Protein AF-A0A8T2KPG2-F1 (afdb_monomer)

Secondary structure (DSSP, 8-state):
------PPEEEEEEEEE--TTHHHHHHHHHHHHEEEEE-S-TTT-SEEEEEEESS-HHHHHHHS--GGG--EEEEEEEE-SSSS----------BTTEEEEEEEEETTTEE--SHHHHHHHHHHHHHHHHTTPEEPPPPTHHHHHHHHHHHHHHHHHHHHHHHHHHHHHHHHHHT--

Radius of gyration: 24.68 Å; Cα contacts (8 Å, |Δi|>4): 230; chains: 1; bounding box: 48×26×91 Å

Structure (mmCIF, N/CA/C/O backbone):
data_AF-A0A8T2KPG2-F1
#
_entry.id   AF-A0A8T2KPG2-F1
#
loop_
_atom_site.group_PDB
_atom_site.id
_atom_site.type_symbol
_atom_site.label_atom_id
_atom_site.label_alt_id
_atom_site.label_comp_id
_atom_site.label_asym_id
_atom_site.label_entity_id
_atom_site.label_seq_id
_atom_site.pdbx_PDB_ins_code
_atom_site.Cartn_x
_atom_site.Cartn_y
_atom_site.Cartn_z
_atom_site.occupancy
_atom_site.B_iso_or_equiv
_atom_site.auth_seq_id
_atom_site.auth_comp_id
_atom_site.auth_asym_id
_atom_site.auth_atom_id
_atom_site.pdbx_PDB_model_num
ATOM 1 N N . MET A 1 1 ? -31.782 1.572 16.755 1.00 33.78 1 MET A N 1
ATOM 2 C CA . MET A 1 1 ? -30.975 1.051 15.631 1.00 33.78 1 MET A CA 1
ATOM 3 C C . MET A 1 1 ? -29.841 2.032 15.419 1.00 33.78 1 MET A C 1
ATOM 5 O O . MET A 1 1 ? -30.120 3.166 15.059 1.00 33.78 1 MET A O 1
ATOM 9 N N . ALA A 1 2 ? -28.608 1.662 15.764 1.00 38.94 2 ALA A N 1
ATOM 10 C CA . ALA A 1 2 ? -27.462 2.548 15.595 1.00 38.94 2 ALA A CA 1
ATOM 11 C C . ALA A 1 2 ? -27.135 2.647 14.100 1.00 38.94 2 ALA A C 1
ATOM 13 O O . ALA A 1 2 ? -26.837 1.633 13.467 1.00 38.94 2 ALA A O 1
ATOM 14 N N . GLN A 1 3 ? -27.237 3.851 13.534 1.00 41.09 3 GLN A N 1
ATOM 15 C CA . GLN A 1 3 ? -26.624 4.156 12.249 1.00 41.09 3 GLN A CA 1
ATOM 16 C C . GLN A 1 3 ? -25.123 3.906 12.420 1.00 41.09 3 GLN A C 1
ATOM 18 O O . GLN A 1 3 ? -24.476 4.551 13.239 1.00 41.09 3 GLN A O 1
ATOM 23 N N . ARG A 1 4 ? -24.581 2.913 11.707 1.00 45.31 4 ARG A N 1
ATOM 24 C CA . ARG A 1 4 ? -23.136 2.817 11.504 1.00 45.31 4 ARG A CA 1
ATOM 25 C C . ARG A 1 4 ? -22.757 4.057 10.708 1.00 45.31 4 ARG A C 1
ATOM 27 O O . ARG A 1 4 ? -23.010 4.099 9.506 1.00 45.31 4 ARG A O 1
ATOM 34 N N . GLU A 1 5 ? -22.225 5.073 11.376 1.00 49.09 5 GLU A N 1
ATOM 35 C CA . GLU A 1 5 ? -21.435 6.074 10.674 1.00 49.09 5 GLU A CA 1
ATOM 36 C C . GLU A 1 5 ? -20.329 5.305 9.951 1.00 49.09 5 GLU A C 1
ATOM 38 O O . GLU A 1 5 ? -19.556 4.578 10.576 1.00 49.09 5 GLU A O 1
ATOM 43 N N . LEU A 1 6 ? -20.337 5.357 8.620 1.00 56.28 6 LEU A N 1
ATOM 44 C CA . LEU A 1 6 ? -19.275 4.798 7.794 1.00 56.28 6 LEU A CA 1
ATOM 45 C C . LEU A 1 6 ? -18.059 5.708 7.976 1.00 56.28 6 LEU A C 1
ATOM 47 O O . LEU A 1 6 ? -17.814 6.594 7.164 1.00 56.28 6 LEU A O 1
ATOM 51 N N . SER A 1 7 ? -17.356 5.554 9.097 1.00 68.81 7 SER A N 1
ATOM 52 C CA . SER A 1 7 ? -16.090 6.237 9.320 1.00 68.81 7 SER A CA 1
ATOM 53 C C . SER A 1 7 ? -15.094 5.753 8.272 1.00 68.81 7 SER A C 1
ATOM 55 O O . SER A 1 7 ? -14.940 4.547 8.077 1.00 68.81 7 SER A O 1
ATOM 57 N N . GLU A 1 8 ? -14.434 6.687 7.590 1.00 85.44 8 GLU A N 1
ATOM 58 C CA . GLU A 1 8 ? -13.364 6.357 6.653 1.00 85.44 8 GLU A CA 1
ATOM 59 C C . GLU A 1 8 ? -12.250 5.591 7.372 1.00 85.44 8 GLU A C 1
ATOM 61 O O . GLU A 1 8 ? -11.877 5.938 8.495 1.00 85.44 8 GLU A O 1
ATOM 66 N N . LEU A 1 9 ? -11.730 4.548 6.723 1.00 93.62 9 LEU A N 1
ATOM 67 C CA . LEU A 1 9 ? -10.683 3.708 7.293 1.00 93.62 9 LEU A CA 1
ATOM 68 C C . LEU A 1 9 ? -9.379 4.506 7.387 1.00 93.62 9 LEU A C 1
ATOM 70 O O . LEU A 1 9 ? -8.874 5.019 6.383 1.00 93.62 9 LEU A O 1
ATOM 74 N N . LYS A 1 10 ? -8.828 4.604 8.595 1.00 95.69 10 LYS A N 1
ATOM 75 C CA . LYS A 1 10 ? -7.613 5.363 8.878 1.00 95.69 10 LYS A CA 1
ATOM 76 C C . LYS A 1 10 ? -6.388 4.475 8.762 1.00 95.69 10 LYS A C 1
ATOM 78 O O . LYS A 1 10 ? -6.306 3.437 9.416 1.00 95.69 10 LYS A O 1
ATOM 83 N N . TYR A 1 11 ? -5.396 4.894 7.993 1.00 95.88 11 TYR A N 1
ATOM 84 C CA . TYR A 1 11 ? -4.119 4.197 7.897 1.00 95.88 11 TYR A CA 1
ATOM 85 C C . TYR A 1 11 ? -2.996 5.041 8.489 1.00 95.88 11 TYR A C 1
ATOM 87 O O . TYR A 1 11 ? -3.003 6.259 8.373 1.00 95.88 11 TYR A O 1
ATOM 95 N N . SER A 1 12 ? -2.003 4.389 9.086 1.00 95.50 12 SER A N 1
ATOM 96 C CA . SER A 1 12 ? -0.707 5.009 9.363 1.00 95.50 12 SER A CA 1
ATOM 97 C C . SER A 1 12 ? 0.329 4.418 8.416 1.00 95.50 12 SER A C 1
ATOM 99 O O . SER A 1 12 ? 0.326 3.206 8.183 1.00 95.50 12 SER A O 1
ATOM 101 N N . MET A 1 13 ? 1.179 5.261 7.835 1.00 95.75 13 MET A N 1
ATOM 102 C CA . MET A 1 13 ? 2.175 4.842 6.855 1.00 95.75 13 MET A CA 1
ATOM 103 C C . MET A 1 13 ? 3.566 4.766 7.483 1.00 95.75 13 MET A C 1
ATOM 105 O O . MET A 1 13 ? 3.990 5.671 8.197 1.00 95.75 13 MET A O 1
ATOM 109 N N . MET A 1 14 ? 4.298 3.697 7.176 1.00 94.94 14 MET A N 1
ATOM 110 C CA . MET A 1 14 ? 5.713 3.553 7.520 1.00 94.94 14 MET A CA 1
ATOM 111 C C . MET A 1 14 ? 6.510 3.226 6.260 1.00 94.94 14 MET A C 1
ATOM 113 O O . MET A 1 14 ? 6.041 2.484 5.398 1.00 94.94 14 MET A O 1
ATOM 117 N N . VAL A 1 15 ? 7.716 3.773 6.141 1.00 94.69 15 VAL A N 1
ATOM 118 C CA . VAL A 1 15 ? 8.581 3.575 4.973 1.00 94.69 15 VAL A CA 1
ATOM 119 C C . VAL A 1 15 ? 9.976 3.200 5.452 1.00 94.69 15 VAL A C 1
ATOM 121 O O . VAL A 1 15 ? 10.580 3.928 6.234 1.00 94.69 15 VAL A O 1
ATOM 124 N N . PHE A 1 16 ? 10.481 2.071 4.966 1.00 93.12 16 PHE A N 1
ATOM 125 C CA . PHE A 1 16 ? 11.795 1.532 5.291 1.00 93.12 16 PHE A CA 1
ATOM 126 C C . PHE A 1 16 ? 12.647 1.427 4.025 1.00 93.12 16 PHE A C 1
ATOM 128 O O . PHE A 1 16 ? 12.233 0.817 3.035 1.00 93.12 16 PHE A O 1
ATOM 135 N N . GLY A 1 17 ? 13.862 1.972 4.086 1.00 89.50 17 GLY A N 1
ATOM 136 C CA . GLY A 1 17 ? 14.755 2.079 2.931 1.00 89.50 17 GLY A CA 1
ATOM 137 C C . GLY A 1 17 ? 14.371 3.219 1.987 1.00 89.50 17 GLY A C 1
ATOM 138 O O . GLY A 1 17 ? 13.666 4.146 2.384 1.00 89.50 17 GLY A O 1
ATOM 139 N N . ASP A 1 18 ? 14.848 3.153 0.743 1.00 88.00 18 ASP A N 1
ATOM 140 C CA . ASP A 1 18 ? 14.5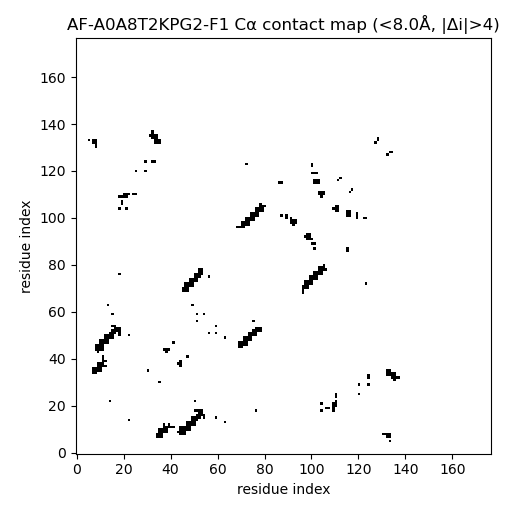72 4.163 -0.285 1.00 88.00 18 ASP A CA 1
ATOM 141 C C . ASP A 1 18 ? 13.649 3.597 -1.379 1.00 88.00 18 ASP A C 1
ATOM 143 O O . ASP A 1 18 ? 14.101 2.872 -2.270 1.00 88.00 18 ASP A O 1
ATOM 147 N N . PRO A 1 19 ? 12.337 3.888 -1.320 1.00 83.81 19 PRO A N 1
ATOM 148 C CA . PRO A 1 19 ? 11.372 3.422 -2.310 1.00 83.81 19 PRO A CA 1
ATOM 149 C C . PRO A 1 19 ? 11.301 4.295 -3.575 1.00 83.81 19 PRO A C 1
ATOM 151 O O . PRO A 1 19 ? 10.426 4.038 -4.405 1.00 83.81 19 PRO A O 1
ATOM 154 N N . LEU A 1 20 ? 12.115 5.353 -3.716 1.00 85.56 20 LEU A N 1
ATOM 155 C CA . LEU A 1 20 ? 12.106 6.262 -4.877 1.00 85.56 20 LEU A CA 1
ATOM 156 C C . LEU A 1 20 ? 10.692 6.780 -5.219 1.00 85.56 20 LEU A C 1
ATOM 158 O O . LEU A 1 20 ? 10.204 6.630 -6.335 1.00 85.56 20 LEU A O 1
ATOM 162 N N . ASN A 1 21 ? 9.986 7.319 -4.215 1.00 87.94 21 ASN A N 1
ATOM 163 C CA . ASN A 1 21 ? 8.589 7.796 -4.291 1.00 87.94 21 ASN A CA 1
ATOM 164 C C . ASN A 1 21 ? 7.530 6.751 -4.704 1.00 87.94 21 ASN A C 1
ATOM 166 O O . ASN A 1 21 ? 6.345 7.072 -4.781 1.00 87.94 21 ASN A O 1
ATOM 170 N N . SER A 1 22 ? 7.899 5.479 -4.876 1.00 88.69 22 SER A N 1
ATOM 171 C CA . SER A 1 22 ? 6.958 4.425 -5.285 1.00 88.69 22 SER A CA 1
ATOM 172 C C . SER A 1 22 ? 5.827 4.206 -4.275 1.00 88.69 22 SER A C 1
ATOM 174 O O . SER A 1 22 ? 4.713 3.859 -4.658 1.00 88.69 22 SER A O 1
ATOM 176 N N . HIS A 1 23 ? 6.096 4.450 -2.989 1.00 92.75 23 HIS A N 1
ATOM 177 C CA . HIS A 1 23 ? 5.095 4.419 -1.920 1.00 92.75 23 HIS A CA 1
ATOM 178 C C . HIS A 1 23 ? 3.995 5.472 -2.125 1.00 92.75 23 HIS A C 1
ATOM 180 O O . HIS A 1 23 ? 2.819 5.147 -1.994 1.00 92.75 23 HIS A O 1
ATOM 186 N N . GLN A 1 24 ? 4.352 6.696 -2.533 1.00 92.94 24 GLN A N 1
ATOM 187 C CA . GLN A 1 24 ? 3.385 7.755 -2.843 1.00 92.94 24 GLN A CA 1
ATOM 188 C C . GLN A 1 24 ? 2.521 7.355 -4.036 1.00 92.94 24 GLN A C 1
ATOM 190 O O . GLN A 1 24 ? 1.302 7.371 -3.936 1.00 92.94 24 GLN A O 1
ATOM 195 N N . THR A 1 25 ? 3.138 6.873 -5.122 1.00 92.44 25 THR A N 1
ATOM 196 C CA . THR A 1 25 ? 2.390 6.419 -6.308 1.00 92.44 25 THR A CA 1
ATOM 197 C C . THR A 1 25 ? 1.427 5.277 -5.977 1.00 92.44 25 THR A C 1
ATOM 199 O O . THR A 1 25 ? 0.290 5.265 -6.448 1.00 92.44 25 THR A O 1
ATOM 202 N N . PHE A 1 26 ? 1.852 4.321 -5.145 1.00 93.06 26 PHE A N 1
ATOM 203 C CA . PHE A 1 26 ? 0.983 3.243 -4.680 1.00 93.06 26 PHE A CA 1
ATOM 204 C C . PHE A 1 26 ? -0.213 3.791 -3.889 1.00 93.06 26 PHE A C 1
ATOM 206 O O . PHE A 1 26 ? -1.351 3.393 -4.144 1.00 93.06 26 PHE A O 1
ATOM 213 N N . MET A 1 27 ? 0.030 4.714 -2.954 1.00 95.00 27 MET A N 1
ATOM 214 C CA . MET A 1 27 ? -1.017 5.311 -2.123 1.00 95.00 27 MET A CA 1
ATOM 215 C C . MET A 1 27 ? -1.971 6.201 -2.927 1.00 95.00 27 MET A C 1
ATOM 217 O O . MET A 1 27 ? -3.177 6.128 -2.704 1.00 95.00 27 MET A O 1
ATOM 221 N N . ASP A 1 28 ? -1.482 6.941 -3.922 1.00 92.94 28 ASP A N 1
ATOM 222 C CA . ASP A 1 28 ? -2.315 7.719 -4.844 1.00 92.94 28 ASP A CA 1
ATOM 223 C C . ASP A 1 28 ? -3.269 6.811 -5.630 1.00 92.94 28 ASP A C 1
ATOM 225 O O . ASP A 1 28 ? -4.465 7.091 -5.753 1.00 92.94 28 ASP A O 1
ATOM 229 N N . GLN A 1 29 ? -2.764 5.685 -6.147 1.00 91.38 29 GLN A N 1
ATOM 230 C CA . GLN A 1 29 ? -3.589 4.708 -6.860 1.00 91.38 29 GLN A CA 1
ATOM 231 C C . GLN A 1 29 ? -4.574 3.990 -5.929 1.00 91.38 29 GLN A C 1
ATOM 233 O O . GLN A 1 29 ? -5.694 3.675 -6.336 1.00 91.38 29 GLN A O 1
ATOM 238 N N . LEU A 1 30 ? -4.186 3.736 -4.678 1.00 92.56 30 LEU A N 1
ATOM 239 C CA . LEU A 1 30 ? -5.070 3.162 -3.669 1.00 92.56 30 LEU A CA 1
ATOM 240 C C . LEU A 1 30 ? -6.184 4.146 -3.280 1.00 92.56 30 LEU A C 1
ATOM 242 O O . LEU A 1 30 ? -7.349 3.755 -3.220 1.00 92.56 30 LEU A O 1
ATOM 246 N N . GLY A 1 31 ? -5.850 5.425 -3.108 1.00 91.44 31 GLY A N 1
ATOM 247 C CA . GLY A 1 31 ? -6.797 6.504 -2.835 1.00 91.44 31 GLY A CA 1
ATOM 248 C C . GLY A 1 31 ? -7.776 6.743 -3.985 1.00 91.44 31 GLY A C 1
ATOM 249 O O . GLY A 1 31 ? -8.911 7.145 -3.757 1.00 91.44 31 GLY A O 1
ATOM 250 N N . GLN A 1 32 ? -7.419 6.431 -5.231 1.00 90.56 32 GLN A N 1
ATOM 251 C CA . GLN A 1 32 ? -8.387 6.434 -6.339 1.00 90.56 32 GLN A CA 1
ATOM 252 C C . GLN A 1 32 ? -9.443 5.322 -6.212 1.00 90.56 32 GLN A C 1
ATOM 254 O O . GLN A 1 32 ? -10.539 5.457 -6.754 1.00 90.56 32 GLN A O 1
ATOM 259 N N . ARG A 1 33 ? -9.132 4.231 -5.499 1.00 89.94 33 ARG A N 1
ATOM 260 C CA . ARG A 1 33 ? -9.996 3.046 -5.363 1.00 89.94 33 ARG A CA 1
ATOM 261 C C . ARG A 1 33 ? -10.803 3.038 -4.070 1.00 89.94 33 ARG A C 1
ATOM 263 O O . ARG A 1 33 ? -11.926 2.547 -4.073 1.00 89.94 33 ARG A O 1
ATOM 270 N N . LEU A 1 34 ? -10.251 3.560 -2.978 1.00 91.69 34 LEU A N 1
ATOM 271 C CA . LEU A 1 34 ? -10.843 3.493 -1.642 1.00 91.69 34 LEU A CA 1
ATOM 272 C C . LEU A 1 34 ? -10.911 4.870 -0.980 1.00 91.69 34 LEU A C 1
ATOM 274 O O . LEU A 1 34 ? -10.048 5.718 -1.198 1.00 91.69 34 LEU A O 1
ATOM 278 N N . SER A 1 35 ? -11.910 5.070 -0.119 1.00 91.88 35 SER A N 1
ATOM 279 C CA . SER A 1 35 ? -11.897 6.169 0.850 1.00 91.88 35 SER A CA 1
ATOM 280 C C . SER A 1 35 ? -11.123 5.734 2.086 1.00 91.88 35 SER A C 1
ATOM 282 O O . SER A 1 35 ? -11.630 4.992 2.930 1.00 91.88 35 SER A O 1
ATOM 284 N N . VAL A 1 36 ? -9.867 6.169 2.139 1.00 93.25 36 VAL A N 1
ATOM 285 C CA . VAL A 1 36 ? -8.938 5.954 3.247 1.00 93.25 36 VAL A CA 1
ATOM 286 C C . VAL A 1 36 ? -8.310 7.287 3.644 1.00 93.25 36 VAL A C 1
ATOM 288 O O . VAL A 1 36 ? -8.109 8.152 2.790 1.00 93.25 36 VAL A O 1
ATOM 291 N N . VAL A 1 37 ? -8.007 7.450 4.929 1.00 94.75 37 VAL A N 1
ATOM 292 C CA . VAL A 1 37 ? -7.459 8.693 5.493 1.00 94.75 37 VAL A CA 1
ATOM 293 C C . VAL A 1 37 ? -6.148 8.405 6.200 1.00 94.75 37 VAL A C 1
ATOM 295 O O . VAL A 1 37 ? -6.053 7.450 6.966 1.00 94.75 37 VAL A O 1
ATOM 298 N N . GLU A 1 38 ? -5.142 9.239 5.969 1.00 95.50 38 GLU A N 1
ATOM 299 C CA . GLU A 1 38 ? -3.886 9.141 6.705 1.00 95.50 38 GLU A CA 1
ATOM 300 C C . GLU A 1 38 ? -4.051 9.642 8.143 1.00 95.50 38 GLU A C 1
ATOM 302 O O . GLU A 1 38 ? -4.596 10.716 8.393 1.00 95.50 38 GLU A O 1
ATOM 307 N N . GLU A 1 39 ? -3.550 8.866 9.096 1.00 95.25 39 GLU A N 1
ATOM 308 C CA . GLU A 1 39 ? -3.497 9.183 10.515 1.00 95.25 39 GLU A CA 1
ATOM 309 C C . GLU A 1 39 ? -2.048 9.050 10.996 1.00 95.25 39 GLU A C 1
ATOM 311 O O . GLU A 1 39 ? -1.428 7.982 10.933 1.00 95.25 39 GLU A O 1
ATOM 316 N N . SER A 1 40 ? -1.502 10.158 11.498 1.00 91.69 40 SER A N 1
ATOM 317 C CA . SER A 1 40 ? -0.111 10.231 11.951 1.00 91.69 40 SER A CA 1
ATOM 318 C C . SER A 1 40 ? 0.123 9.441 13.236 1.00 91.69 40 SER A C 1
ATOM 320 O O . SER A 1 40 ? 1.233 8.976 13.491 1.00 91.69 40 SER A O 1
ATOM 322 N N . SER A 1 41 ? -0.916 9.247 14.053 1.00 92.06 41 SER A N 1
ATOM 323 C CA . SER A 1 41 ? -0.835 8.420 15.248 1.00 92.06 41 SER A CA 1
ATOM 324 C C . SER A 1 41 ? -1.119 6.953 14.931 1.00 92.06 41 SER A C 1
ATOM 326 O O . SER A 1 41 ? -2.266 6.558 14.728 1.00 92.06 41 SER A O 1
ATOM 328 N N . ILE A 1 42 ? -0.091 6.108 15.042 1.00 90.62 42 ILE A N 1
ATOM 329 C CA . ILE A 1 42 ? -0.236 4.644 14.948 1.00 90.62 42 ILE A CA 1
ATOM 330 C C . ILE A 1 42 ? -1.313 4.126 15.909 1.00 90.62 42 ILE A C 1
ATOM 332 O O . ILE A 1 42 ? -2.036 3.196 15.581 1.00 90.62 42 ILE A O 1
ATOM 336 N N . VAL A 1 43 ? -1.488 4.742 17.083 1.00 90.75 43 VAL A N 1
ATOM 337 C CA . VAL A 1 43 ? -2.511 4.344 18.067 1.00 90.75 43 VAL A CA 1
ATOM 338 C C . VAL A 1 43 ? -3.932 4.673 17.593 1.00 90.75 43 VAL A C 1
ATOM 340 O O . VAL A 1 43 ? -4.855 3.923 17.912 1.00 90.75 43 VAL A O 1
ATOM 343 N N . ARG A 1 44 ? -4.126 5.725 16.791 1.00 91.88 44 ARG A N 1
ATOM 344 C CA . ARG A 1 44 ? -5.446 6.154 16.290 1.00 91.88 44 ARG A CA 1
ATOM 345 C C . ARG A 1 44 ? -5.814 5.605 14.911 1.00 91.88 44 ARG A C 1
ATOM 347 O O . ARG A 1 44 ? -6.964 5.767 14.513 1.00 91.88 44 ARG A O 1
ATOM 354 N N . SER A 1 45 ? -4.878 4.985 14.193 1.00 93.19 45 SER A N 1
ATOM 355 C CA . SER A 1 45 ? -5.160 4.351 12.902 1.00 93.19 45 SER A CA 1
ATOM 356 C C . SER A 1 45 ? -5.866 2.999 13.058 1.00 93.19 45 SER A C 1
ATOM 358 O O . SER A 1 45 ? -5.749 2.337 14.088 1.00 93.19 45 SER A O 1
ATOM 360 N N . ASP A 1 46 ? -6.567 2.552 12.025 1.00 93.38 46 ASP A N 1
ATOM 361 C CA . ASP A 1 46 ? -7.193 1.227 11.974 1.00 93.38 46 ASP A CA 1
ATOM 362 C C . ASP A 1 46 ? -6.231 0.167 11.412 1.00 93.38 46 ASP A C 1
ATOM 364 O O . ASP A 1 46 ? -6.305 -1.007 11.769 1.00 93.38 46 ASP A O 1
ATOM 368 N N . VAL A 1 47 ? -5.297 0.587 10.551 1.00 94.06 47 VAL A N 1
ATOM 369 C CA . VAL A 1 47 ? -4.308 -0.270 9.879 1.00 94.06 47 VAL A CA 1
ATOM 370 C C . VAL A 1 47 ? -2.946 0.427 9.796 1.00 94.06 47 VAL A C 1
ATOM 372 O O . VAL A 1 47 ? -2.865 1.659 9.757 1.00 94.06 47 VAL A O 1
ATOM 375 N N . ILE A 1 48 ? -1.867 -0.354 9.750 1.00 95.19 48 ILE A N 1
ATOM 376 C CA . ILE A 1 48 ? -0.527 0.130 9.390 1.00 95.19 48 ILE A CA 1
ATOM 377 C C . ILE A 1 48 ? -0.216 -0.332 7.965 1.00 95.19 48 ILE A C 1
ATOM 379 O O . ILE A 1 48 ? -0.319 -1.522 7.672 1.00 95.19 48 ILE A O 1
ATOM 383 N N . ILE A 1 49 ? 0.184 0.583 7.084 1.00 95.88 49 ILE A N 1
ATOM 384 C CA . ILE A 1 49 ? 0.686 0.264 5.743 1.00 95.88 49 ILE A CA 1
ATOM 385 C C . ILE A 1 49 ? 2.185 0.562 5.724 1.00 95.88 49 ILE A C 1
ATOM 387 O O . ILE A 1 49 ? 2.605 1.715 5.791 1.00 95.88 49 ILE A O 1
ATOM 391 N N . ALA A 1 50 ? 2.998 -0.486 5.661 1.00 94.88 50 ALA A N 1
ATOM 392 C CA . ALA A 1 50 ? 4.449 -0.402 5.691 1.00 94.88 50 ALA A CA 1
ATOM 393 C C . ALA A 1 50 ? 5.046 -0.716 4.315 1.00 94.88 50 ALA A C 1
ATOM 395 O O . ALA A 1 50 ? 4.761 -1.765 3.741 1.00 94.88 50 ALA A O 1
ATOM 396 N N . PHE A 1 51 ? 5.913 0.158 3.811 1.00 94.50 51 PHE A N 1
ATOM 397 C CA . PHE A 1 51 ? 6.669 -0.038 2.575 1.00 94.50 51 PHE A CA 1
ATOM 398 C C . PHE A 1 51 ? 8.115 -0.406 2.893 1.00 94.50 51 PHE A C 1
ATOM 400 O O . PHE A 1 51 ? 8.755 0.269 3.694 1.00 94.50 51 PHE A O 1
ATOM 407 N N . VAL A 1 52 ? 8.644 -1.447 2.254 1.00 91.50 52 VAL A N 1
ATOM 408 C CA . VAL A 1 52 ? 10.028 -1.910 2.452 1.00 91.50 52 VAL A CA 1
ATOM 409 C C . VAL A 1 52 ? 10.735 -1.961 1.110 1.00 91.50 52 VAL A C 1
ATOM 411 O O . VAL A 1 52 ? 10.308 -2.713 0.240 1.00 91.50 52 VAL A O 1
ATOM 414 N N . ALA A 1 53 ? 11.813 -1.195 0.943 1.00 88.75 53 ALA A N 1
ATOM 415 C CA . ALA A 1 53 ? 12.601 -1.147 -0.286 1.00 88.75 53 ALA A CA 1
ATOM 416 C C . ALA A 1 53 ? 14.090 -1.379 0.004 1.00 88.75 53 ALA A C 1
ATOM 418 O O . ALA A 1 53 ? 14.715 -0.622 0.742 1.00 88.75 53 ALA A O 1
ATOM 419 N N . GLY A 1 54 ? 14.670 -2.433 -0.577 1.00 74.69 54 GLY A N 1
ATOM 420 C CA . GLY A 1 54 ? 16.112 -2.720 -0.494 1.00 74.69 54 GLY A CA 1
ATOM 421 C C . GLY A 1 54 ? 16.657 -3.099 0.894 1.00 74.69 54 GLY A C 1
ATOM 422 O O . GLY A 1 54 ? 17.829 -3.452 1.003 1.00 74.69 54 GLY A O 1
ATOM 423 N N . THR A 1 55 ? 15.837 -3.060 1.945 1.00 74.31 55 THR A N 1
ATOM 424 C CA . THR A 1 55 ? 16.200 -3.420 3.323 1.00 74.31 55 THR A CA 1
ATOM 425 C C . THR A 1 55 ? 15.721 -4.828 3.692 1.00 74.31 55 THR A C 1
ATOM 427 O O . THR A 1 55 ? 14.858 -5.410 3.029 1.00 74.31 55 THR A O 1
ATOM 430 N N . ASP A 1 56 ? 16.297 -5.414 4.751 1.00 79.81 56 ASP A N 1
ATOM 431 C CA . ASP A 1 56 ? 15.862 -6.720 5.256 1.00 79.81 56 ASP A CA 1
ATOM 432 C C . ASP A 1 56 ? 14.428 -6.622 5.804 1.00 79.81 56 ASP A C 1
ATOM 434 O O . ASP A 1 56 ? 14.160 -5.934 6.791 1.00 79.81 56 ASP A O 1
ATOM 438 N N . ILE A 1 57 ? 13.509 -7.366 5.181 1.00 82.31 57 ILE A N 1
ATOM 439 C CA . ILE A 1 57 ? 12.100 -7.488 5.582 1.00 82.31 57 ILE A CA 1
ATOM 440 C C . ILE A 1 57 ? 11.967 -7.819 7.075 1.00 82.31 57 ILE A C 1
ATOM 442 O O . ILE A 1 57 ? 11.056 -7.327 7.741 1.00 82.31 57 ILE A O 1
ATOM 446 N N . LYS A 1 58 ? 12.856 -8.658 7.619 1.00 82.69 58 LYS A N 1
ATOM 447 C CA . LYS A 1 58 ? 12.817 -9.055 9.027 1.00 82.69 58 LYS A CA 1
ATOM 448 C C . LYS A 1 58 ? 13.168 -7.893 9.953 1.00 82.69 58 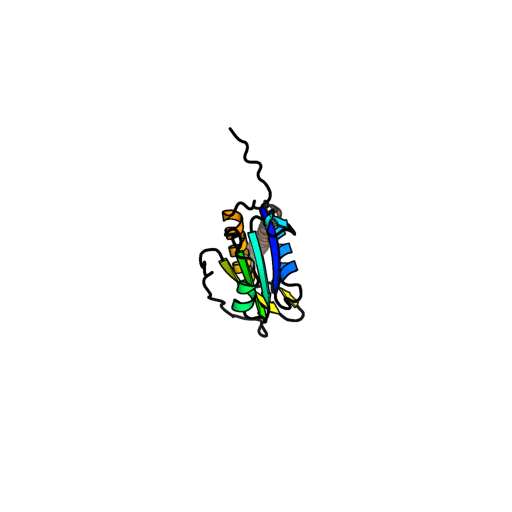LYS A C 1
ATOM 450 O O . LYS A 1 58 ? 12.543 -7.783 11.002 1.00 82.69 58 LYS A O 1
ATOM 455 N N . ALA A 1 59 ? 14.122 -7.046 9.565 1.00 85.62 59 ALA A N 1
ATOM 456 C CA . ALA A 1 59 ? 14.476 -5.851 10.325 1.00 85.62 59 ALA A CA 1
ATOM 457 C C . ALA A 1 59 ? 13.317 -4.843 10.313 1.00 85.62 59 ALA A C 1
ATOM 459 O O . ALA A 1 59 ? 12.875 -4.412 11.372 1.00 85.62 59 ALA A O 1
ATOM 460 N N . ALA 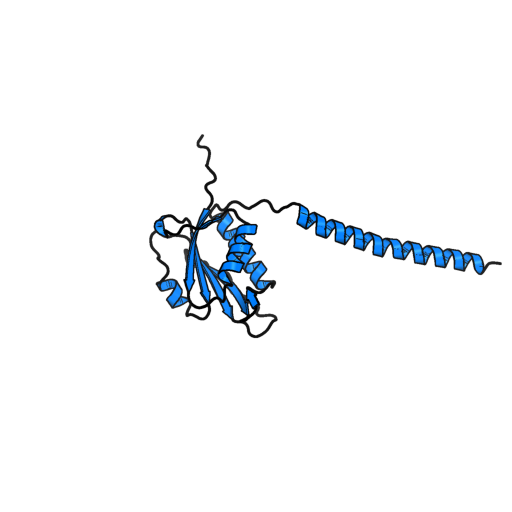A 1 60 ? 12.727 -4.583 9.14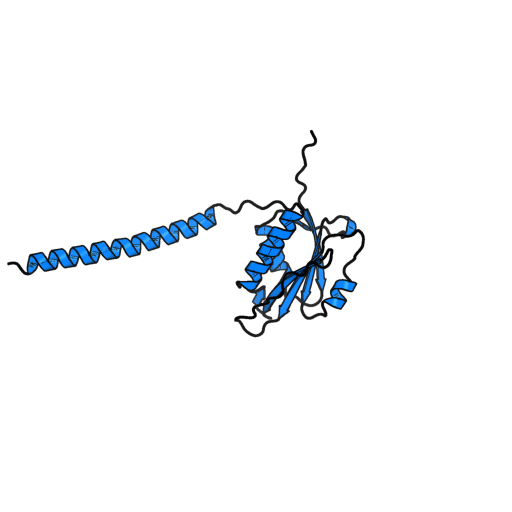1 1.00 87.06 60 ALA A N 1
ATOM 461 C CA . ALA A 1 60 ? 11.561 -3.705 9.030 1.00 87.06 60 ALA A CA 1
ATOM 462 C C . ALA A 1 60 ? 10.380 -4.188 9.896 1.00 87.06 60 ALA A C 1
ATOM 464 O O . ALA A 1 60 ? 9.776 -3.410 10.627 1.00 87.06 60 ALA A O 1
ATOM 465 N N . LEU A 1 61 ? 10.081 -5.492 9.890 1.00 85.44 61 LEU A N 1
ATOM 466 C CA . LEU A 1 61 ? 9.021 -6.072 10.727 1.00 85.44 61 LEU A CA 1
ATOM 467 C C . LEU A 1 61 ? 9.278 -5.964 12.240 1.00 85.44 61 LEU A C 1
ATOM 469 O O . LEU A 1 61 ? 8.321 -6.042 13.008 1.00 85.44 61 LEU A O 1
ATOM 473 N N . GLN A 1 62 ? 10.536 -5.837 12.674 1.00 87.25 62 GLN A N 1
ATOM 474 C CA . GLN A 1 62 ? 10.882 -5.617 14.083 1.00 87.25 62 GLN A CA 1
ATOM 475 C C . GLN A 1 62 ? 10.678 -4.161 14.512 1.00 87.25 62 GLN A C 1
ATOM 477 O O . GLN A 1 62 ? 10.428 -3.913 15.688 1.00 87.25 62 GLN A O 1
ATOM 482 N N . GLU A 1 63 ? 10.771 -3.217 13.575 1.00 88.94 63 GLU A N 1
ATOM 483 C CA . GLU A 1 63 ? 10.559 -1.790 13.835 1.00 88.94 63 GLU A CA 1
ATOM 484 C C . GLU A 1 63 ? 9.078 -1.388 13.797 1.00 88.94 63 GLU A C 1
ATOM 486 O O . GLU A 1 63 ? 8.694 -0.397 14.418 1.00 88.94 63 GLU A O 1
ATOM 491 N N . ILE A 1 64 ? 8.229 -2.148 13.096 1.00 88.88 64 ILE A N 1
ATOM 492 C CA . ILE A 1 64 ? 6.783 -1.898 13.080 1.00 88.88 64 ILE A CA 1
ATOM 493 C C . ILE A 1 64 ? 6.197 -2.212 14.466 1.00 88.88 64 ILE A C 1
ATOM 495 O O . ILE A 1 64 ? 6.323 -3.350 14.935 1.00 88.88 64 ILE A O 1
ATOM 499 N N . PRO A 1 65 ? 5.503 -1.257 15.115 1.00 86.31 65 PRO A N 1
ATOM 500 C CA . PRO A 1 65 ? 4.882 -1.501 16.408 1.00 86.31 65 PRO A CA 1
ATOM 501 C C . PRO A 1 65 ? 3.865 -2.640 16.327 1.00 86.31 65 PRO A C 1
ATOM 503 O O . PRO A 1 65 ? 2.914 -2.586 15.550 1.00 86.31 65 PRO A O 1
ATOM 506 N N . GLN A 1 66 ? 4.043 -3.659 17.168 1.00 74.75 66 GLN A N 1
ATOM 507 C CA . GLN A 1 66 ? 3.096 -4.777 17.296 1.00 74.75 66 GLN A CA 1
ATOM 508 C C . GLN A 1 66 ? 2.069 -4.553 18.417 1.00 74.75 66 GLN A C 1
ATOM 510 O O . GLN A 1 66 ? 1.346 -5.464 18.824 1.00 74.75 66 GLN A O 1
ATOM 515 N N . GLU A 1 67 ? 2.003 -3.329 18.939 1.00 67.75 67 GLU A N 1
ATOM 516 C CA . GLU A 1 67 ? 1.070 -2.960 19.994 1.00 67.75 67 GLU A CA 1
ATOM 517 C C . GLU A 1 67 ? -0.380 -3.023 19.492 1.00 67.75 67 GLU A C 1
ATOM 519 O O . GLU A 1 67 ? -0.722 -2.542 18.412 1.00 67.75 67 GLU A O 1
ATOM 524 N N . GLY A 1 68 ? -1.262 -3.621 20.295 1.00 69.25 68 GLY A N 1
ATOM 525 C CA . GLY A 1 68 ? -2.702 -3.597 20.036 1.00 69.25 68 GLY A CA 1
ATOM 526 C C . GLY A 1 68 ? -3.198 -4.502 18.906 1.00 69.25 68 GLY A C 1
ATOM 527 O O . GLY A 1 68 ? -4.363 -4.384 18.540 1.00 69.25 68 GLY A O 1
ATOM 528 N N . SER A 1 69 ? -2.377 -5.425 18.382 1.00 76.12 69 SER A N 1
ATOM 529 C CA . SER A 1 69 ? -2.811 -6.413 17.373 1.00 76.12 69 SER A CA 1
ATOM 530 C C . SER A 1 69 ? -3.385 -5.798 16.088 1.00 76.12 69 SER A C 1
ATOM 532 O O . SER A 1 69 ? -4.305 -6.350 15.477 1.00 76.12 69 SER A O 1
ATOM 534 N N . LYS A 1 70 ? -2.875 -4.629 15.685 1.00 87.44 70 LYS A N 1
ATOM 535 C CA . LYS A 1 70 ? -3.367 -3.940 14.491 1.00 87.44 70 LYS A CA 1
ATOM 536 C C . LYS A 1 70 ? -2.999 -4.712 13.223 1.00 87.44 70 LYS A C 1
ATOM 538 O O . LYS A 1 70 ? -1.879 -5.217 13.132 1.00 87.44 70 LYS A O 1
ATOM 543 N N . PRO A 1 71 ? -3.898 -4.784 12.228 1.00 92.06 71 PRO A N 1
ATOM 544 C CA . PRO A 1 71 ? -3.552 -5.320 10.922 1.00 92.06 71 PRO A CA 1
ATOM 545 C C . PRO A 1 71 ? -2.395 -4.528 10.303 1.00 92.06 71 PRO A C 1
ATOM 547 O O . PRO A 1 71 ? -2.382 -3.293 10.334 1.00 92.06 71 PRO A O 1
ATOM 550 N N . ILE A 1 72 ? -1.438 -5.245 9.721 1.00 92.69 72 ILE A N 1
ATOM 551 C CA . ILE A 1 72 ? -0.298 -4.664 9.010 1.00 92.69 72 ILE A CA 1
ATOM 552 C C . ILE A 1 72 ? -0.392 -5.086 7.550 1.00 92.69 72 ILE A C 1
ATOM 554 O O . ILE A 1 72 ? -0.411 -6.275 7.245 1.00 92.69 72 ILE A O 1
ATOM 558 N N . VAL A 1 73 ? -0.393 -4.124 6.637 1.00 94.50 73 VAL A N 1
ATOM 559 C CA . VAL A 1 73 ? -0.167 -4.355 5.211 1.00 94.50 73 VAL A CA 1
ATOM 560 C C . VAL A 1 73 ? 1.294 -4.050 4.919 1.00 94.50 73 VAL A C 1
ATOM 562 O O . VAL A 1 73 ? 1.725 -2.911 5.050 1.00 94.50 73 VAL A O 1
ATOM 565 N N . LEU A 1 74 ? 2.061 -5.061 4.524 1.00 93.44 74 LEU A N 1
ATOM 566 C CA . LEU A 1 74 ? 3.463 -4.916 4.155 1.00 93.44 74 LEU A CA 1
ATOM 567 C C . LEU A 1 74 ? 3.607 -4.954 2.632 1.00 93.44 74 LEU A C 1
ATOM 569 O O . LEU A 1 74 ? 3.399 -5.994 2.007 1.00 93.44 74 LEU A O 1
ATOM 573 N N . VAL A 1 75 ? 3.996 -3.830 2.043 1.00 93.25 75 VAL A N 1
ATOM 574 C CA . VAL A 1 75 ? 4.289 -3.692 0.617 1.00 93.25 75 VAL A CA 1
ATOM 575 C C . VAL A 1 75 ? 5.800 -3.778 0.420 1.00 93.25 75 VAL A C 1
ATOM 577 O O . VAL A 1 75 ? 6.544 -2.850 0.735 1.00 93.25 75 VAL A O 1
ATOM 580 N N . VAL A 1 76 ? 6.267 -4.912 -0.094 1.00 90.38 76 VAL A N 1
ATOM 581 C CA . VAL A 1 76 ? 7.687 -5.141 -0.370 1.00 90.38 76 VAL A CA 1
ATOM 582 C C . VAL A 1 76 ? 7.995 -4.673 -1.785 1.00 90.38 76 VAL A C 1
ATOM 584 O O . VAL A 1 76 ? 7.507 -5.243 -2.757 1.00 90.38 76 VAL A O 1
ATOM 587 N N . LEU A 1 77 ? 8.805 -3.630 -1.897 1.00 89.19 77 LEU A N 1
ATOM 588 C CA . LEU A 1 77 ? 9.253 -3.037 -3.146 1.00 89.19 77 LEU A CA 1
ATOM 589 C C . LEU A 1 77 ? 10.584 -3.677 -3.554 1.00 89.19 77 LEU A C 1
ATOM 591 O O . LEU A 1 77 ? 11.632 -3.428 -2.957 1.00 89.19 77 LEU A O 1
ATOM 595 N N . HIS A 1 78 ? 10.540 -4.507 -4.591 1.00 85.56 78 HIS A N 1
ATOM 596 C CA . HIS A 1 78 ? 11.721 -5.113 -5.196 1.00 85.56 78 HIS A CA 1
ATOM 597 C C . HIS A 1 78 ? 12.233 -4.222 -6.320 1.00 85.56 78 HIS A C 1
ATOM 599 O O . HIS A 1 78 ? 11.494 -3.895 -7.253 1.00 85.56 78 HIS A O 1
ATOM 605 N N . HIS A 1 79 ? 13.511 -3.860 -6.241 1.00 78.50 79 HIS A N 1
ATOM 606 C CA . HIS A 1 79 ? 14.192 -3.187 -7.337 1.00 78.50 79 HIS A CA 1
ATOM 607 C C . HIS A 1 79 ? 14.381 -4.187 -8.481 1.00 78.50 79 HIS A C 1
ATOM 609 O O . HIS A 1 79 ? 15.047 -5.209 -8.302 1.00 78.50 79 HIS A O 1
ATOM 615 N N . THR A 1 80 ? 13.812 -3.905 -9.651 1.00 69.12 80 THR A N 1
ATOM 616 C CA . THR A 1 80 ? 14.029 -4.724 -10.849 1.00 69.12 80 THR A CA 1
ATOM 617 C C . THR A 1 80 ? 14.958 -4.008 -11.821 1.00 69.12 80 THR A C 1
ATOM 619 O O . THR A 1 80 ? 14.831 -2.807 -12.026 1.00 69.12 80 THR A O 1
ATOM 622 N N . THR A 1 81 ? 15.898 -4.734 -12.427 1.00 60.16 81 THR A N 1
ATOM 623 C CA . THR A 1 81 ? 16.729 -4.242 -13.544 1.00 60.16 81 THR A CA 1
ATOM 624 C C . THR A 1 81 ? 16.223 -4.726 -14.903 1.00 60.16 81 THR A C 1
ATOM 626 O O . THR A 1 81 ? 16.648 -4.207 -15.929 1.00 60.16 81 THR A O 1
ATOM 629 N N . GLU A 1 82 ? 15.293 -5.686 -14.928 1.00 54.03 82 GLU A N 1
ATOM 630 C CA . GLU A 1 82 ? 14.652 -6.180 -16.147 1.00 54.03 82 GLU A CA 1
ATOM 631 C C . GLU A 1 82 ? 13.154 -5.865 -16.153 1.00 54.03 82 GLU A C 1
ATOM 633 O O . GLU A 1 82 ? 12.464 -5.919 -15.132 1.00 54.03 82 GLU A O 1
ATOM 638 N N . LYS A 1 83 ? 12.649 -5.512 -17.339 1.00 52.78 83 LYS A N 1
ATOM 639 C CA . LYS A 1 83 ? 11.271 -5.056 -17.555 1.00 52.78 83 LYS A CA 1
ATOM 640 C C . LYS A 1 83 ? 10.255 -6.202 -17.617 1.00 52.78 83 LYS A C 1
ATOM 642 O O . LYS A 1 83 ? 9.071 -5.925 -17.780 1.00 52.78 83 LYS A O 1
ATOM 647 N N . ASP A 1 84 ? 10.685 -7.461 -17.502 1.00 44.47 84 ASP A N 1
ATOM 648 C CA . ASP A 1 84 ? 9.814 -8.591 -17.808 1.00 44.47 84 ASP A CA 1
ATOM 649 C C . ASP A 1 84 ? 9.914 -9.766 -16.823 1.00 44.47 84 ASP A C 1
ATOM 651 O O . ASP A 1 84 ? 10.983 -10.263 -16.480 1.00 44.47 84 ASP A O 1
ATOM 655 N N . SER A 1 85 ? 8.739 -10.266 -16.447 1.00 46.78 85 SER A N 1
ATOM 656 C CA . SER A 1 85 ? 8.492 -11.638 -15.987 1.00 46.78 85 SER A CA 1
ATOM 657 C C . SER A 1 85 ? 9.036 -12.139 -14.640 1.00 46.78 85 SER A C 1
ATOM 659 O O . SER A 1 85 ? 9.030 -13.353 -14.416 1.00 46.78 85 SER A O 1
ATOM 661 N N . MET A 1 86 ? 9.376 -11.286 -13.665 1.00 46.66 86 MET A N 1
ATOM 662 C CA . MET A 1 86 ? 9.410 -11.787 -12.282 1.00 46.66 86 MET A CA 1
ATOM 663 C C . MET A 1 86 ? 7.979 -12.081 -11.821 1.00 46.66 86 MET A C 1
ATOM 665 O O . MET A 1 86 ? 7.272 -11.236 -11.268 1.00 46.66 86 MET A O 1
ATOM 669 N N . ASN A 1 87 ? 7.551 -13.321 -12.072 1.00 44.25 87 ASN A N 1
ATOM 670 C CA . ASN A 1 87 ? 6.471 -13.978 -11.359 1.00 44.25 87 ASN A CA 1
ATOM 671 C C . ASN A 1 87 ? 6.863 -13.992 -9.878 1.00 44.25 87 ASN A C 1
ATOM 673 O O . ASN A 1 87 ? 7.427 -14.970 -9.385 1.00 44.25 87 ASN A O 1
ATOM 677 N N . LEU A 1 88 ? 6.579 -12.899 -9.168 1.00 50.38 88 LEU A N 1
ATOM 678 C CA . LEU A 1 88 ? 6.557 -12.847 -7.713 1.00 50.38 88 LEU A CA 1
ATOM 679 C C . LEU A 1 88 ? 5.410 -13.754 -7.258 1.00 50.38 88 LEU A C 1
ATOM 681 O O . LEU A 1 88 ? 4.328 -13.321 -6.887 1.00 50.38 88 LEU A O 1
ATOM 685 N N . ASN A 1 89 ? 5.628 -15.063 -7.360 1.00 42.03 89 ASN A N 1
ATOM 686 C CA . ASN A 1 89 ? 4.686 -16.096 -6.961 1.00 42.03 89 ASN A CA 1
ATOM 687 C C . ASN A 1 89 ? 4.812 -16.351 -5.456 1.00 42.03 89 ASN A C 1
ATOM 689 O O . ASN A 1 89 ? 4.831 -17.489 -4.985 1.00 42.03 89 ASN A O 1
ATOM 693 N N . ARG A 1 90 ? 4.962 -15.278 -4.682 1.00 52.88 90 ARG A N 1
ATOM 694 C CA . ARG A 1 90 ? 4.840 -15.335 -3.237 1.00 52.88 90 ARG A CA 1
ATOM 695 C C . ARG A 1 90 ? 3.365 -15.128 -2.948 1.00 52.88 90 ARG A C 1
ATOM 697 O O . ARG A 1 90 ? 2.821 -14.040 -3.091 1.00 52.88 90 ARG A O 1
ATOM 704 N N . ARG A 1 91 ? 2.698 -16.231 -2.593 1.00 51.25 91 ARG A N 1
ATOM 705 C CA . ARG A 1 91 ? 1.406 -16.186 -1.898 1.00 51.25 91 ARG A CA 1
ATOM 706 C C . ARG A 1 91 ? 1.495 -15.093 -0.842 1.00 51.25 91 ARG A C 1
ATOM 708 O O . ARG A 1 91 ? 2.444 -15.116 -0.062 1.00 51.25 91 ARG A O 1
ATOM 715 N N . SER A 1 92 ? 0.518 -14.195 -0.805 1.00 53.41 92 SER A N 1
ATOM 716 C CA . SER A 1 92 ? 0.349 -13.282 0.316 1.00 53.41 92 SER A CA 1
ATOM 717 C C . SER A 1 92 ? 0.334 -14.113 1.598 1.00 53.41 92 SER A C 1
ATOM 719 O O . SER A 1 92 ? -0.563 -14.924 1.841 1.00 53.41 92 SER A O 1
ATOM 721 N N . VAL A 1 93 ? 1.416 -14.020 2.368 1.00 50.09 93 VAL A N 1
ATOM 722 C CA . VAL A 1 93 ? 1.570 -14.820 3.578 1.00 50.09 93 VAL A CA 1
ATOM 723 C C . VAL A 1 93 ? 0.876 -14.054 4.685 1.00 50.09 93 VAL A C 1
ATOM 725 O O . VAL A 1 93 ? 1.401 -13.049 5.146 1.00 50.09 93 VAL A O 1
ATOM 728 N N . ASN A 1 94 ? -0.286 -14.538 5.121 1.00 55.25 94 ASN A N 1
ATOM 729 C CA . ASN A 1 94 ? -0.921 -14.045 6.335 1.00 55.25 94 ASN A CA 1
ATOM 730 C C . ASN A 1 94 ? -0.239 -14.694 7.552 1.00 55.25 94 ASN A C 1
ATOM 732 O O . ASN A 1 94 ? -0.590 -15.805 7.955 1.00 55.25 94 ASN A O 1
ATOM 736 N N . ARG A 1 95 ? 0.785 -14.041 8.113 1.00 57.16 95 ARG A N 1
ATOM 737 C CA . ARG A 1 95 ? 1.361 -14.436 9.410 1.00 57.16 95 ARG A CA 1
ATOM 738 C C . ARG A 1 95 ? 0.623 -13.684 10.502 1.00 57.16 95 ARG A C 1
ATOM 740 O O . ARG A 1 95 ? 1.031 -12.589 10.859 1.00 57.16 95 ARG A O 1
ATOM 747 N N . GLN A 1 96 ? -0.469 -14.296 10.957 1.00 59.84 96 GLN A N 1
ATOM 748 C CA . GLN A 1 96 ? -1.395 -13.938 12.045 1.00 59.84 96 GLN A CA 1
ATOM 749 C C . GLN A 1 96 ? -1.977 -12.507 12.061 1.00 59.84 96 GLN A C 1
ATOM 751 O O . GLN A 1 96 ? -3.127 -12.377 12.464 1.00 59.84 96 GLN A O 1
ATOM 756 N N . GLN A 1 97 ? -1.279 -11.469 11.590 1.00 76.81 97 GLN A N 1
ATOM 757 C CA . GLN A 1 97 ? -1.734 -10.072 11.484 1.00 76.81 97 GLN A CA 1
ATOM 758 C C . GLN A 1 97 ? -1.068 -9.287 10.331 1.00 76.81 97 GLN A C 1
ATOM 760 O O . GLN A 1 97 ? -1.448 -8.146 10.077 1.00 76.81 97 GLN A O 1
ATOM 765 N N . VAL A 1 98 ? -0.092 -9.874 9.622 1.00 87.12 98 VAL A N 1
ATOM 766 C CA . VAL A 1 98 ? 0.634 -9.208 8.526 1.00 87.12 98 VAL A CA 1
ATOM 767 C C . VAL A 1 98 ? 0.175 -9.743 7.172 1.00 87.12 98 VAL A C 1
ATOM 769 O O . VAL A 1 98 ? 0.356 -10.925 6.880 1.00 87.12 98 VAL A O 1
ATOM 772 N N . PHE A 1 99 ? -0.373 -8.869 6.333 1.00 90.56 99 PHE A N 1
ATOM 773 C CA . PHE A 1 99 ? -0.712 -9.107 4.936 1.00 90.56 99 PHE A CA 1
ATOM 774 C C . PHE A 1 99 ? 0.404 -8.580 4.028 1.00 90.56 99 PHE A C 1
ATOM 776 O O . PHE A 1 99 ? 0.599 -7.374 3.915 1.00 90.56 99 PHE A O 1
ATOM 783 N N . ILE A 1 100 ? 1.146 -9.482 3.384 1.00 90.06 100 ILE A N 1
ATOM 784 C CA . ILE A 1 100 ? 2.314 -9.124 2.567 1.00 90.06 100 ILE A CA 1
ATOM 785 C C . ILE A 1 100 ? 1.959 -9.155 1.078 1.00 90.06 100 ILE A C 1
ATOM 787 O O . ILE A 1 100 ? 1.384 -10.138 0.603 1.00 90.06 100 ILE A O 1
ATOM 791 N N . VAL A 1 101 ? 2.355 -8.118 0.342 1.00 88.81 101 VAL A N 1
ATOM 792 C CA . VAL A 1 101 ? 2.344 -8.082 -1.126 1.00 88.81 101 VAL A CA 1
ATOM 793 C C . VAL A 1 101 ? 3.707 -7.659 -1.656 1.00 88.81 101 VAL A C 1
ATOM 795 O O . VAL A 1 101 ? 4.375 -6.811 -1.070 1.00 88.81 101 VAL A O 1
ATOM 798 N N . ASP A 1 102 ? 4.111 -8.236 -2.783 1.00 88.44 102 ASP A N 1
ATOM 799 C CA . ASP A 1 102 ? 5.330 -7.847 -3.482 1.00 88.44 102 ASP A CA 1
ATOM 800 C C . ASP A 1 102 ? 4.986 -6.922 -4.662 1.00 88.44 102 ASP A C 1
ATOM 802 O O . ASP A 1 102 ? 4.043 -7.172 -5.414 1.00 88.44 102 ASP A O 1
ATOM 806 N N . CYS A 1 103 ? 5.758 -5.854 -4.822 1.00 87.12 103 CYS A N 1
ATOM 807 C CA . CYS A 1 103 ? 5.659 -4.866 -5.890 1.00 87.12 103 CYS A CA 1
ATOM 808 C C . CYS A 1 103 ? 7.036 -4.649 -6.524 1.00 87.12 103 CYS A C 1
ATOM 810 O O . CYS A 1 103 ? 8.067 -4.827 -5.881 1.00 87.12 103 CYS A O 1
ATOM 812 N N . LEU A 1 104 ? 7.050 -4.250 -7.790 1.00 85.00 104 LEU A N 1
ATOM 813 C CA . LEU A 1 104 ? 8.254 -3.951 -8.559 1.00 85.00 104 LEU A CA 1
ATOM 814 C C . LEU A 1 104 ? 8.392 -2.440 -8.759 1.00 85.00 104 LEU A C 1
ATOM 816 O O . LEU A 1 104 ? 7.417 -1.767 -9.106 1.00 85.00 104 LEU A O 1
ATOM 820 N N . PHE A 1 105 ? 9.606 -1.918 -8.610 1.00 80.38 105 PHE A N 1
ATOM 821 C CA . PHE A 1 105 ? 9.946 -0.545 -8.986 1.00 80.38 105 PHE A CA 1
ATOM 822 C C . PHE A 1 105 ? 11.279 -0.506 -9.741 1.00 80.38 105 PHE A C 1
ATOM 824 O O . PHE A 1 105 ? 12.099 -1.420 -9.615 1.00 80.38 105 PHE A O 1
ATOM 831 N N . TYR A 1 106 ? 11.474 0.529 -10.557 1.00 74.69 106 TYR A N 1
ATOM 832 C CA . TYR A 1 106 ? 12.668 0.712 -11.386 1.00 74.69 106 TYR A CA 1
ATOM 833 C C . TYR A 1 106 ? 13.288 2.080 -11.104 1.00 74.69 106 TYR A C 1
ATOM 835 O O . TYR A 1 106 ? 12.571 3.075 -11.155 1.00 74.69 106 TYR A O 1
ATOM 843 N N . GLY A 1 107 ? 14.597 2.115 -10.826 1.00 65.56 107 GLY A N 1
ATOM 844 C CA . GLY A 1 107 ? 15.364 3.273 -10.342 1.00 65.56 107 GLY A CA 1
ATOM 845 C C . GLY A 1 107 ? 14.793 4.663 -10.661 1.00 65.56 107 GLY A C 1
ATOM 846 O O . GLY A 1 107 ? 14.284 5.348 -9.783 1.00 65.56 107 GLY A O 1
ATOM 847 N N . ASP A 1 108 ? 14.859 5.088 -11.919 1.00 63.06 108 ASP A N 1
ATOM 848 C CA . ASP A 1 108 ? 14.464 6.434 -12.363 1.00 63.06 108 ASP A CA 1
ATOM 849 C C . ASP A 1 108 ? 12.970 6.586 -12.710 1.00 63.06 108 ASP A C 1
ATOM 851 O O . ASP A 1 108 ? 12.474 7.706 -12.826 1.00 63.06 108 ASP A O 1
ATOM 855 N N . GLN A 1 109 ? 12.242 5.477 -12.868 1.00 64.06 109 GLN A N 1
ATOM 856 C CA . GLN A 1 109 ? 10.830 5.458 -13.277 1.00 64.06 109 GLN A CA 1
ATOM 857 C C . GLN A 1 109 ? 9.862 5.253 -12.103 1.00 64.06 109 GLN A C 1
ATOM 859 O O . GLN A 1 109 ? 8.663 5.484 -12.259 1.00 64.06 109 GLN A O 1
ATOM 864 N N . GLY A 1 110 ? 10.356 4.835 -10.935 1.00 70.44 110 GLY A N 1
ATOM 865 C CA . GLY A 1 110 ? 9.543 4.593 -9.746 1.00 70.44 110 GLY A CA 1
ATOM 866 C C . GLY A 1 110 ? 8.621 3.376 -9.893 1.00 70.44 110 GLY A C 1
ATOM 867 O O . GLY A 1 110 ? 9.018 2.327 -10.413 1.00 70.44 110 GLY A O 1
ATOM 868 N N . PHE A 1 111 ? 7.388 3.495 -9.392 1.00 74.88 111 PHE A N 1
ATOM 869 C CA . PHE A 1 111 ? 6.408 2.407 -9.355 1.00 74.88 111 PHE A CA 1
ATOM 870 C C . PHE A 1 111 ? 5.970 1.986 -10.766 1.00 74.88 111 PHE A C 1
ATOM 872 O O . PHE A 1 111 ? 5.389 2.768 -11.520 1.00 74.88 111 PHE A O 1
ATOM 879 N N . LEU A 1 112 ? 6.216 0.725 -11.128 1.00 71.81 112 LEU A N 1
ATOM 880 C CA . LEU A 1 112 ? 5.953 0.242 -12.483 1.00 71.81 112 LEU A CA 1
ATOM 881 C C . LEU A 1 112 ? 4.459 -0.004 -12.737 1.00 71.81 112 LEU A C 1
ATOM 883 O O . LEU A 1 112 ? 3.767 -0.627 -11.932 1.00 71.81 112 LEU A O 1
ATOM 887 N N . THR A 1 113 ? 3.974 0.396 -13.915 1.00 77.06 113 THR A N 1
ATOM 888 C CA . THR A 1 113 ? 2.672 -0.062 -14.426 1.00 77.06 113 THR A CA 1
ATOM 889 C C . THR A 1 113 ? 2.855 -1.456 -15.024 1.00 77.06 113 THR A C 1
ATOM 891 O O . THR A 1 113 ? 3.303 -1.600 -16.162 1.00 77.06 113 THR A O 1
ATOM 894 N N . CYS A 1 114 ? 2.582 -2.499 -14.238 1.00 77.56 114 CYS A N 1
ATOM 895 C CA . CYS A 1 114 ? 2.722 -3.890 -14.663 1.00 77.56 114 CYS A CA 1
ATOM 896 C C . CYS A 1 114 ? 1.682 -4.798 -13.997 1.00 77.56 114 CYS A C 1
ATOM 898 O O . CYS A 1 114 ? 1.150 -4.493 -12.929 1.00 77.56 114 CYS A O 1
ATOM 900 N N . GLN A 1 115 ? 1.448 -5.972 -14.594 1.00 78.88 115 GLN A N 1
ATOM 901 C CA . GLN A 1 115 ? 0.439 -6.917 -14.110 1.00 78.88 115 GLN A CA 1
ATOM 902 C C . GLN A 1 115 ? 0.680 -7.354 -12.652 1.00 78.88 115 GLN A C 1
ATOM 904 O O . GLN A 1 115 ? -0.277 -7.596 -11.916 1.00 78.88 115 GLN A O 1
ATOM 909 N N . SER A 1 116 ? 1.941 -7.477 -12.227 1.00 81.19 116 SER A N 1
ATOM 910 C CA . SER A 1 116 ? 2.286 -7.844 -10.848 1.00 81.19 116 SER A CA 1
ATOM 911 C C . SER A 1 116 ? 1.854 -6.761 -9.858 1.00 81.19 116 SER A C 1
ATOM 913 O O . SER A 1 116 ? 1.182 -7.069 -8.874 1.00 81.19 116 SER A O 1
ATOM 915 N N . ASN A 1 117 ? 2.142 -5.496 -10.163 1.00 87.94 117 ASN A N 1
ATOM 916 C CA . ASN A 1 117 ? 1.750 -4.360 -9.332 1.00 87.94 117 ASN A CA 1
ATOM 917 C C . ASN A 1 117 ? 0.229 -4.158 -9.323 1.00 87.94 117 ASN A C 1
ATOM 919 O O . ASN A 1 117 ? -0.346 -3.921 -8.263 1.00 87.94 117 ASN A O 1
ATOM 923 N N . ASP A 1 118 ? -0.449 -4.363 -10.456 1.00 86.75 118 ASP A N 1
ATOM 924 C CA . ASP A 1 118 ? -1.915 -4.323 -10.523 1.00 86.75 118 ASP A CA 1
ATOM 925 C C . ASP A 1 118 ? -2.561 -5.388 -9.628 1.00 86.75 118 ASP A C 1
ATOM 927 O O . ASP A 1 118 ? -3.543 -5.117 -8.925 1.00 86.75 118 ASP A O 1
ATOM 931 N N . LYS A 1 119 ? -2.003 -6.608 -9.630 1.00 86.44 119 LYS A N 1
ATOM 932 C CA . LYS A 1 119 ? -2.440 -7.704 -8.754 1.00 86.44 119 LYS A CA 1
ATOM 933 C C . LYS A 1 119 ? -2.198 -7.363 -7.286 1.00 86.44 119 LYS A C 1
ATOM 935 O O . LYS A 1 119 ? -3.108 -7.566 -6.484 1.00 86.44 119 LYS A O 1
ATOM 940 N N . ALA A 1 120 ? -1.026 -6.830 -6.942 1.00 89.06 120 ALA A N 1
ATOM 941 C CA . ALA A 1 120 ? -0.698 -6.416 -5.580 1.00 89.06 120 ALA A CA 1
ATOM 942 C C . ALA A 1 120 ? -1.649 -5.318 -5.082 1.00 89.06 120 ALA A C 1
ATOM 944 O O . ALA A 1 120 ? -2.265 -5.464 -4.027 1.00 89.06 120 ALA A O 1
ATOM 945 N N . LEU A 1 121 ? -1.864 -4.275 -5.886 1.00 91.06 121 LEU A N 1
ATOM 946 C CA . LEU A 1 121 ? -2.773 -3.185 -5.554 1.00 91.06 121 LEU A CA 1
ATOM 947 C C . LEU A 1 121 ? -4.220 -3.676 -5.408 1.00 91.06 121 LEU A C 1
ATOM 949 O O . LEU A 1 121 ? -4.915 -3.283 -4.473 1.00 91.06 121 LEU A O 1
ATOM 953 N N . LYS A 1 122 ? -4.685 -4.578 -6.286 1.00 90.25 122 LYS A N 1
ATOM 954 C CA . LYS A 1 122 ? -6.008 -5.215 -6.155 1.00 90.25 122 LYS A CA 1
ATOM 955 C C . LYS A 1 122 ? -6.115 -6.042 -4.872 1.00 90.25 122 LYS A C 1
ATOM 957 O O . LYS A 1 122 ? -7.14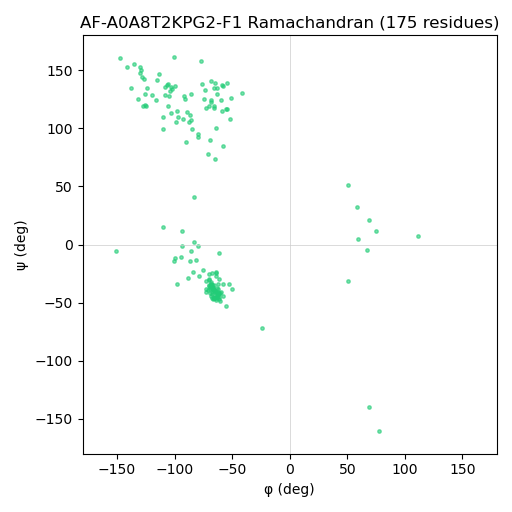4 -5.991 -4.205 1.00 90.25 122 LYS A O 1
ATOM 962 N N . ALA A 1 123 ? -5.072 -6.788 -4.520 1.00 90.56 123 ALA A N 1
ATOM 963 C CA . ALA A 1 123 ? -5.052 -7.605 -3.314 1.00 90.56 123 ALA A CA 1
ATOM 964 C C . ALA A 1 123 ? -5.118 -6.738 -2.044 1.00 90.56 123 ALA A C 1
ATOM 966 O O . ALA A 1 123 ? -5.922 -7.030 -1.162 1.00 90.56 123 ALA A O 1
ATOM 967 N N . VAL A 1 124 ? -4.357 -5.637 -1.990 1.00 93.31 124 VAL A N 1
ATOM 968 C CA . VAL A 1 124 ? -4.443 -4.650 -0.898 1.00 93.31 124 VAL A CA 1
ATOM 969 C C . VAL A 1 124 ? -5.818 -3.989 -0.858 1.00 93.31 124 VAL A C 1
ATOM 971 O O . VAL A 1 124 ? -6.398 -3.884 0.216 1.00 93.31 124 VAL A O 1
ATOM 974 N N . THR A 1 125 ? -6.382 -3.623 -2.015 1.00 93.19 125 THR A N 1
ATOM 975 C CA . THR A 1 125 ? -7.732 -3.036 -2.096 1.00 93.19 125 THR A CA 1
ATOM 976 C C . THR A 1 125 ? -8.761 -3.954 -1.428 1.00 93.19 125 THR A C 1
ATOM 978 O O . THR A 1 125 ? -9.463 -3.538 -0.511 1.00 93.19 125 THR A O 1
ATOM 981 N N . LEU A 1 126 ? -8.803 -5.230 -1.828 1.00 91.81 126 LEU A N 1
ATOM 982 C CA . LEU A 1 126 ? -9.727 -6.218 -1.263 1.00 91.81 126 LEU A CA 1
ATOM 983 C C . LEU A 1 126 ? -9.489 -6.453 0.232 1.00 91.81 126 LEU A C 1
ATOM 985 O O . LEU A 1 126 ? -10.443 -6.620 0.990 1.00 91.81 126 LEU A O 1
ATOM 989 N N . HIS A 1 127 ? -8.225 -6.462 0.659 1.00 92.69 127 HIS A N 1
ATOM 990 C CA . HIS A 1 127 ? -7.879 -6.633 2.064 1.00 92.69 127 HIS A CA 1
ATOM 991 C C . HIS A 1 127 ? -8.380 -5.463 2.920 1.00 92.69 127 HIS A C 1
ATOM 993 O O . HIS A 1 127 ? -9.012 -5.692 3.946 1.00 92.69 127 HIS A O 1
ATOM 999 N N . LEU A 1 128 ? -8.177 -4.219 2.480 1.00 93.19 128 LEU A N 1
ATOM 1000 C CA . LEU A 1 128 ? -8.644 -3.034 3.203 1.00 93.19 128 LEU A CA 1
ATOM 1001 C C . LEU A 1 128 ? -10.173 -2.919 3.215 1.00 93.19 128 LEU A C 1
ATOM 1003 O O . LEU A 1 128 ? -10.739 -2.529 4.233 1.00 93.19 128 LEU A O 1
ATOM 1007 N N . VAL A 1 129 ? -10.859 -3.321 2.140 1.00 92.12 129 VAL A N 1
ATOM 1008 C CA . VAL A 1 129 ? -12.333 -3.420 2.130 1.00 92.12 129 VAL A CA 1
ATOM 1009 C C . VAL A 1 129 ? -12.817 -4.419 3.179 1.00 92.12 129 VAL A C 1
ATOM 1011 O O . VAL A 1 129 ? -13.756 -4.131 3.918 1.00 92.12 129 VAL A O 1
ATOM 1014 N N . ALA A 1 130 ? -12.144 -5.566 3.315 1.00 91.00 130 ALA A N 1
ATOM 1015 C CA . ALA A 1 130 ? -12.464 -6.539 4.360 1.00 91.00 130 ALA A CA 1
ATOM 1016 C C . ALA A 1 130 ? -12.232 -5.994 5.785 1.00 91.00 130 ALA A C 1
ATOM 1018 O O . ALA A 1 130 ? -12.877 -6.463 6.721 1.00 91.00 130 ALA A O 1
ATOM 1019 N N . LEU A 1 131 ? -11.357 -4.994 5.945 1.00 90.94 131 LEU A N 1
ATOM 1020 C CA . LEU A 1 131 ? -11.137 -4.268 7.201 1.00 90.94 131 LEU A CA 1
ATOM 1021 C C . LEU A 1 131 ? -12.116 -3.099 7.420 1.00 90.94 131 LEU A C 1
ATOM 1023 O O .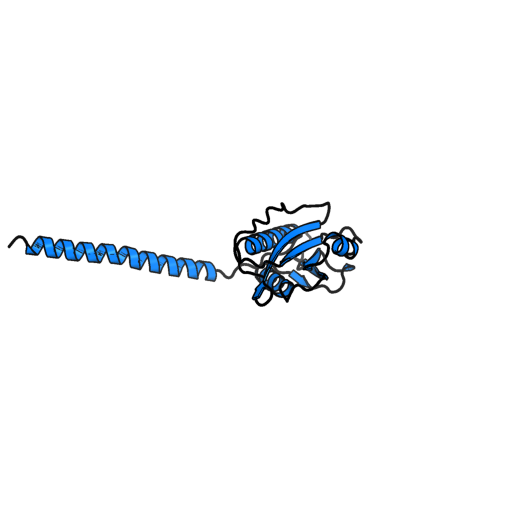 LEU A 1 131 ? -12.113 -2.509 8.496 1.00 90.94 131 LEU A O 1
ATOM 1027 N N . GLY A 1 132 ? -12.974 -2.782 6.444 1.00 90.81 132 GLY A N 1
ATOM 1028 C CA . GLY A 1 132 ? -13.998 -1.739 6.554 1.00 90.81 132 GLY A CA 1
ATOM 1029 C C . GLY A 1 132 ? -13.769 -0.500 5.687 1.00 90.81 132 GLY A C 1
ATOM 1030 O O . GLY A 1 132 ? -14.534 0.454 5.808 1.00 90.81 132 GLY A O 1
ATOM 1031 N N . ALA A 1 133 ? -12.767 -0.491 4.801 1.00 90.75 133 ALA A N 1
ATOM 1032 C CA . ALA A 1 133 ? -12.611 0.595 3.835 1.00 90.75 133 ALA A CA 1
ATOM 1033 C C . ALA A 1 133 ? -13.789 0.624 2.851 1.00 90.75 133 ALA A C 1
ATOM 1035 O O . ALA A 1 133 ? -14.232 -0.411 2.349 1.00 90.75 133 ALA A O 1
ATOM 1036 N N . SER A 1 134 ? -14.271 1.826 2.536 1.00 89.88 134 SER A N 1
ATOM 1037 C CA . SER A 1 134 ? -15.314 2.011 1.530 1.00 89.88 134 SER A CA 1
ATOM 1038 C C . SER A 1 134 ? -14.684 2.100 0.146 1.00 89.88 134 SER A C 1
ATOM 1040 O O . SER A 1 134 ? -13.786 2.915 -0.073 1.00 89.88 134 SER A O 1
ATOM 1042 N N . GLU A 1 135 ? -15.184 1.320 -0.812 1.00 87.50 135 GLU A N 1
ATOM 1043 C CA . GLU A 1 135 ? -14.823 1.518 -2.215 1.00 87.50 135 GLU A CA 1
ATOM 1044 C C . GLU A 1 135 ? -15.313 2.891 -2.680 1.00 87.50 135 GLU A C 1
ATOM 1046 O O . GLU A 1 135 ? -16.450 3.291 -2.408 1.00 87.50 135 GLU A O 1
ATOM 1051 N N . ARG A 1 136 ? -14.456 3.628 -3.389 1.00 81.25 136 ARG A N 1
ATOM 1052 C CA . ARG A 1 136 ? -14.908 4.769 -4.179 1.00 81.25 136 ARG A CA 1
ATOM 1053 C C . ARG A 1 136 ? -15.590 4.193 -5.406 1.00 81.25 136 ARG A C 1
ATOM 1055 O O . ARG A 1 136 ? -15.007 3.385 -6.126 1.00 81.25 136 ARG A O 1
ATOM 1062 N N . SER A 1 137 ? -16.835 4.594 -5.650 1.00 60.09 137 SER A N 1
ATOM 1063 C CA . SER A 1 137 ? -17.483 4.278 -6.919 1.00 60.09 137 SER A CA 1
ATOM 1064 C C . SER A 1 137 ? -16.580 4.786 -8.040 1.00 60.09 137 SER A C 1
ATOM 1066 O O . SER A 1 137 ? -16.349 5.995 -8.125 1.00 60.09 137 SER A O 1
ATOM 1068 N N . MET A 1 138 ? -16.057 3.886 -8.876 1.00 46.66 138 MET A N 1
ATOM 1069 C CA . MET A 1 138 ? -15.337 4.316 -10.070 1.00 46.66 138 MET A CA 1
A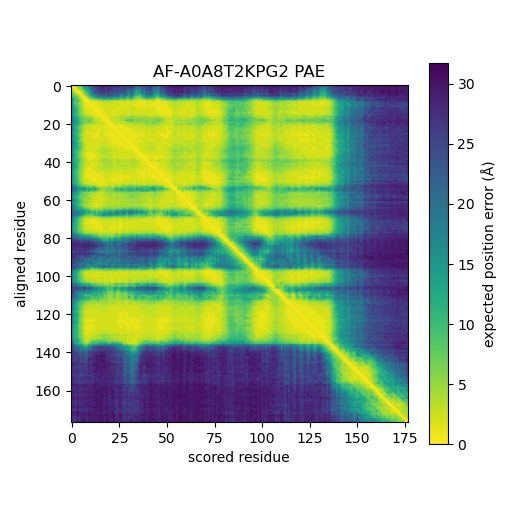TOM 1070 C C . MET A 1 138 ? -16.246 5.253 -10.879 1.00 46.66 138 MET A C 1
ATOM 1072 O O . MET A 1 138 ? -17.443 4.963 -11.024 1.00 46.66 138 MET A O 1
ATOM 1076 N N . PRO A 1 139 ? -15.706 6.346 -11.435 1.00 41.09 139 PRO A N 1
ATOM 1077 C CA . PRO A 1 139 ? -16.383 7.093 -12.482 1.00 41.09 139 PRO A CA 1
ATOM 1078 C C . PRO A 1 139 ? -16.813 6.111 -13.592 1.00 41.09 139 PRO A C 1
ATOM 1080 O O . PRO A 1 139 ? -16.010 5.315 -14.083 1.00 41.09 139 PRO A O 1
ATOM 1083 N N . LYS A 1 140 ? -18.101 6.104 -13.969 1.00 43.97 140 LYS A N 1
ATOM 1084 C CA . LYS A 1 140 ? -18.675 5.199 -15.000 1.00 43.97 140 LYS A CA 1
ATOM 1085 C C . LYS A 1 140 ? -18.044 5.392 -16.395 1.00 43.97 140 LYS A C 1
ATOM 1087 O O . LYS A 1 140 ? -18.316 4.641 -17.330 1.00 43.97 140 LYS A O 1
ATOM 1092 N N . ASP A 1 141 ? -17.203 6.399 -16.535 1.00 47.69 141 ASP A N 1
ATOM 1093 C CA . ASP A 1 141 ? -16.580 6.931 -17.737 1.00 47.69 141 ASP A CA 1
ATOM 1094 C C . ASP A 1 141 ? -15.430 6.061 -18.273 1.00 47.69 141 ASP A C 1
ATOM 1096 O O . ASP A 1 141 ? -15.188 6.056 -19.481 1.00 47.69 141 ASP A O 1
ATOM 1100 N N . THR A 1 142 ? -14.796 5.215 -17.453 1.00 44.56 142 THR A N 1
ATOM 1101 C CA . THR A 1 142 ? -13.757 4.286 -17.948 1.00 44.56 142 THR A CA 1
ATOM 1102 C C . THR A 1 142 ? -14.351 3.129 -18.765 1.00 44.56 142 THR A C 1
ATOM 1104 O O . THR A 1 142 ? -13.752 2.675 -19.742 1.00 44.56 142 THR A O 1
ATOM 1107 N N . ILE A 1 143 ? -15.575 2.698 -18.433 1.00 49.84 143 ILE A N 1
ATOM 1108 C CA . ILE A 1 143 ? -16.344 1.731 -19.237 1.00 49.84 143 ILE A CA 1
ATOM 1109 C C . ILE A 1 143 ? -16.809 2.390 -20.544 1.00 49.84 143 ILE A C 1
ATOM 1111 O O . ILE A 1 143 ? -16.778 1.755 -21.596 1.00 49.84 143 ILE A O 1
ATOM 1115 N N . GLY A 1 144 ? -17.154 3.682 -20.507 1.00 45.31 144 GLY A N 1
ATOM 1116 C CA . GLY A 1 144 ? -17.514 4.462 -21.694 1.00 45.31 144 GLY A CA 1
ATOM 1117 C C . GLY A 1 144 ? -16.374 4.590 -22.710 1.00 45.31 144 GLY A C 1
ATOM 1118 O O . GLY A 1 144 ? -16.628 4.556 -23.917 1.00 45.31 144 GLY A O 1
ATOM 1119 N N . LEU A 1 145 ? -15.119 4.663 -22.250 1.00 53.00 145 LEU A N 1
ATOM 1120 C CA . LEU A 1 145 ? -13.948 4.689 -23.131 1.00 53.00 145 LEU A CA 1
ATOM 1121 C C . LEU A 1 145 ? -13.777 3.350 -23.862 1.00 53.00 145 LEU A C 1
ATOM 1123 O O . LEU A 1 145 ? -13.636 3.332 -25.082 1.00 53.00 145 LEU A O 1
ATOM 1127 N N . PHE A 1 146 ? -13.894 2.225 -23.150 1.00 54.03 146 PHE A N 1
ATOM 1128 C CA . PHE A 1 146 ? -13.858 0.894 -23.766 1.00 54.03 146 PHE A CA 1
ATOM 1129 C C . PHE A 1 146 ? -15.049 0.644 -24.691 1.00 54.03 146 PHE A C 1
ATOM 1131 O O . PHE A 1 146 ? -14.875 0.071 -25.762 1.00 54.03 146 PHE A O 1
ATOM 1138 N N . GLN A 1 147 ? -16.246 1.105 -24.326 1.00 54.53 147 GLN A N 1
ATOM 1139 C CA . GLN A 1 147 ? -17.445 0.957 -25.148 1.00 54.53 147 GLN A CA 1
ATOM 1140 C C . GLN A 1 147 ? -17.369 1.819 -26.417 1.00 54.53 147 GLN A C 1
ATOM 1142 O O . GLN A 1 147 ? -17.767 1.362 -27.486 1.00 54.53 147 GLN A O 1
ATOM 1147 N N . SER A 1 148 ? -16.791 3.021 -26.336 1.00 57.25 148 SER A N 1
ATOM 1148 C CA . SER A 1 148 ? -16.550 3.889 -27.497 1.00 57.25 148 SER A CA 1
ATOM 1149 C C . SER A 1 148 ? -15.484 3.316 -28.423 1.00 57.25 148 SER A C 1
ATOM 1151 O O . SER A 1 148 ? -15.688 3.267 -29.635 1.00 57.25 148 SER A O 1
ATOM 1153 N N . VAL A 1 149 ? -14.377 2.825 -27.860 1.00 63.94 149 VAL A N 1
ATOM 1154 C CA . VAL A 1 149 ? -13.306 2.170 -28.618 1.00 63.94 149 VAL A CA 1
ATOM 1155 C C . VAL A 1 149 ? -13.832 0.890 -29.276 1.00 63.94 149 VAL A C 1
ATOM 1157 O O . VAL A 1 149 ? -13.647 0.704 -30.475 1.00 63.94 149 VAL A O 1
ATOM 1160 N N . LEU 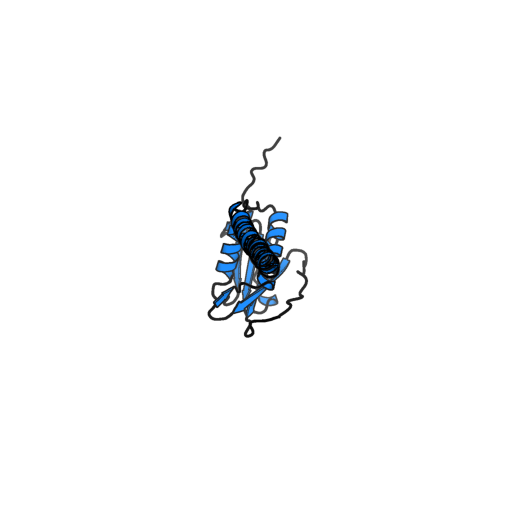A 1 150 ? -14.592 0.058 -28.557 1.00 68.31 150 LEU A N 1
ATOM 1161 C CA . LEU A 1 150 ? -15.219 -1.148 -29.103 1.00 68.31 150 LEU A CA 1
ATOM 1162 C C . LEU A 1 150 ? -16.234 -0.819 -30.206 1.00 68.31 150 LEU A C 1
ATOM 1164 O O . LEU A 1 150 ? -16.216 -1.452 -31.256 1.00 68.31 150 LEU A O 1
ATOM 1168 N N . HIS A 1 151 ? -17.086 0.191 -30.016 1.00 60.22 151 HIS A N 1
ATOM 1169 C CA . HIS A 1 151 ? -18.052 0.613 -31.032 1.00 60.22 151 HIS A CA 1
ATOM 1170 C C . HIS A 1 151 ? -17.362 1.194 -32.279 1.00 60.22 151 HIS A C 1
ATOM 1172 O O . HIS A 1 151 ? -17.814 0.968 -33.403 1.00 60.22 151 HIS A O 1
ATOM 1178 N N . PHE A 1 152 ? -16.235 1.888 -32.105 1.00 66.38 152 PHE A N 1
ATOM 1179 C CA . PHE A 1 152 ? -15.382 2.350 -33.199 1.00 66.38 152 PHE A CA 1
ATOM 1180 C C . PHE A 1 152 ? -14.745 1.176 -33.961 1.00 66.38 152 PHE A C 1
ATOM 1182 O O . PHE A 1 152 ? -14.840 1.123 -35.187 1.00 66.38 152 PHE A O 1
ATOM 1189 N N . PHE A 1 153 ? -14.194 0.182 -33.257 1.00 68.44 153 PHE A N 1
ATOM 1190 C CA . PHE A 1 153 ? -13.640 -1.030 -33.871 1.00 68.44 153 PHE A CA 1
ATOM 1191 C C . PHE A 1 153 ? -14.702 -1.867 -34.597 1.00 68.44 153 PHE A C 1
ATOM 1193 O O . PHE A 1 153 ? -14.460 -2.322 -35.714 1.00 68.44 153 PHE A O 1
ATOM 1200 N N . VAL A 1 154 ? -15.899 -2.015 -34.021 1.00 66.25 154 VAL A N 1
ATOM 1201 C CA . VAL A 1 154 ? -17.030 -2.708 -34.662 1.00 66.25 154 VAL A CA 1
ATOM 1202 C C . VAL A 1 154 ? -17.475 -1.980 -35.935 1.00 66.25 154 VAL A C 1
ATOM 1204 O O . VAL A 1 154 ? -17.764 -2.634 -36.935 1.00 66.25 154 VAL A O 1
ATOM 1207 N N . LYS A 1 155 ? -17.466 -0.640 -35.956 1.00 59.84 155 LYS A N 1
ATOM 1208 C CA . LYS A 1 155 ? -17.737 0.139 -37.178 1.00 59.84 155 LYS A CA 1
ATOM 1209 C C . LYS A 1 155 ? -16.651 -0.016 -38.240 1.00 59.84 155 LYS A C 1
ATOM 1211 O O . LYS A 1 155 ? -16.990 -0.141 -39.412 1.00 59.84 155 LYS A O 1
ATOM 1216 N N . ILE A 1 156 ? -15.374 -0.034 -37.855 1.00 70.31 156 ILE A N 1
ATOM 1217 C CA . ILE A 1 156 ? -14.270 -0.253 -38.801 1.00 70.31 156 ILE A CA 1
ATOM 1218 C C . ILE A 1 156 ? -14.365 -1.649 -39.428 1.00 70.31 156 ILE A C 1
ATOM 1220 O O . ILE A 1 156 ? -14.290 -1.774 -40.649 1.00 70.31 156 ILE A O 1
ATOM 1224 N N . LEU A 1 157 ? -14.596 -2.690 -38.622 1.00 66.19 157 LEU A N 1
ATOM 1225 C CA . LEU A 1 157 ? -14.677 -4.066 -39.117 1.00 66.19 157 LEU A CA 1
ATOM 1226 C C . LEU A 1 157 ? -15.961 -4.317 -39.932 1.00 66.19 157 LEU A C 1
ATOM 1228 O O . LEU A 1 157 ? -15.918 -4.964 -40.977 1.00 66.19 157 LEU A O 1
ATOM 1232 N N . GLY A 1 158 ? -17.095 -3.756 -39.496 1.00 58.12 158 GLY A N 1
ATOM 1233 C CA . GLY A 1 158 ? -18.378 -3.848 -40.200 1.00 58.12 158 GLY A CA 1
ATOM 1234 C C . GLY A 1 158 ? -18.424 -3.047 -41.505 1.00 58.12 158 GLY A C 1
ATOM 1235 O O . GLY A 1 158 ? -19.010 -3.504 -42.484 1.00 58.12 158 GLY A O 1
ATOM 1236 N N . GLY A 1 159 ? -17.762 -1.886 -41.564 1.00 56.53 159 GLY A N 1
ATOM 1237 C CA . GLY A 1 159 ? -17.653 -1.076 -42.782 1.00 56.53 159 GLY A CA 1
ATOM 1238 C C . GLY A 1 159 ? -16.800 -1.735 -43.870 1.00 56.53 159 GLY A C 1
ATOM 1239 O O . GLY A 1 159 ? -17.107 -1.606 -45.055 1.00 56.53 159 GLY A O 1
ATOM 1240 N N . PHE A 1 160 ? -15.783 -2.508 -43.478 1.00 54.91 160 PHE A N 1
ATOM 1241 C CA . PHE A 1 160 ? -14.920 -3.221 -44.421 1.00 54.91 160 PHE A CA 1
ATOM 1242 C C . PHE A 1 160 ? -15.655 -4.359 -45.154 1.00 54.91 160 PHE A C 1
ATOM 1244 O O . PHE A 1 160 ? -15.423 -4.572 -46.342 1.00 54.91 160 PHE A O 1
ATOM 1251 N N . LEU A 1 161 ? -16.604 -5.044 -44.498 1.00 51.56 161 LEU A N 1
ATOM 1252 C CA . LEU A 1 161 ? -17.423 -6.081 -45.148 1.00 51.56 161 LEU A CA 1
ATOM 1253 C C . LEU A 1 161 ? -18.388 -5.514 -46.203 1.00 51.56 161 LEU A C 1
ATOM 1255 O O . LEU A 1 161 ? -18.630 -6.162 -47.221 1.00 51.56 161 LEU A O 1
ATOM 1259 N N . VAL A 1 162 ? -18.919 -4.307 -45.989 1.00 52.84 162 VAL A N 1
ATOM 1260 C CA . VAL A 1 162 ? -19.840 -3.667 -46.945 1.00 52.84 162 VAL A CA 1
ATOM 1261 C C . VAL A 1 162 ? -19.092 -3.187 -48.192 1.00 52.84 162 VAL A C 1
ATOM 1263 O O . VAL A 1 162 ? -19.596 -3.362 -49.299 1.00 52.84 162 VAL A O 1
ATOM 1266 N N . ALA A 1 163 ? -17.875 -2.656 -48.039 1.00 52.66 163 ALA A N 1
ATOM 1267 C CA . ALA A 1 163 ? -17.067 -2.178 -49.164 1.00 52.66 163 ALA A CA 1
ATOM 1268 C C . ALA A 1 163 ? -16.638 -3.319 -50.106 1.00 52.66 163 ALA A C 1
ATOM 1270 O O . ALA A 1 163 ? -16.836 -3.229 -51.316 1.00 52.66 163 ALA A O 1
ATOM 1271 N N . VAL A 1 164 ? -16.157 -4.443 -49.556 1.00 54.19 164 VAL A N 1
ATOM 1272 C CA . VAL A 1 164 ? -15.758 -5.611 -50.365 1.00 54.19 164 VAL A CA 1
ATOM 1273 C C . VAL A 1 164 ? -16.972 -6.270 -51.036 1.00 54.19 164 VAL A C 1
ATOM 1275 O O . VAL A 1 164 ? -16.883 -6.722 -52.177 1.00 54.19 164 VAL A O 1
ATOM 1278 N N . GLY A 1 165 ? -18.132 -6.279 -50.366 1.00 54.78 165 GLY A N 1
ATOM 1279 C CA . GLY A 1 165 ? -19.384 -6.774 -50.943 1.00 54.78 165 GLY A CA 1
ATOM 1280 C C . GLY A 1 165 ? -19.889 -5.924 -52.113 1.00 54.78 165 GLY A C 1
ATOM 1281 O O . GLY A 1 165 ? -20.354 -6.474 -53.111 1.00 54.78 165 GLY A O 1
ATOM 1282 N N . PHE A 1 166 ? -19.763 -4.597 -52.031 1.00 51.88 166 PHE A N 1
ATOM 1283 C CA . PHE A 1 166 ? -20.225 -3.692 -53.086 1.00 51.88 166 PHE A CA 1
ATOM 1284 C C . PHE A 1 166 ? -19.321 -3.744 -54.328 1.00 51.88 166 PHE A C 1
ATOM 1286 O O . PHE A 1 166 ? -19.832 -3.830 -55.445 1.00 51.88 166 PHE A O 1
ATOM 1293 N N . ASP A 1 167 ? -17.997 -3.804 -54.146 1.00 53.97 167 ASP A N 1
ATOM 1294 C CA . ASP A 1 167 ? -17.050 -3.970 -55.256 1.00 53.97 167 ASP A CA 1
ATOM 1295 C C . ASP A 1 167 ? -17.185 -5.340 -55.935 1.00 53.97 167 ASP A C 1
ATOM 1297 O O . ASP A 1 167 ? -17.156 -5.427 -57.164 1.00 53.97 167 ASP A O 1
ATOM 1301 N N . PHE A 1 168 ? -17.423 -6.416 -55.174 1.00 53.59 168 PHE A N 1
ATOM 1302 C CA . PHE A 1 168 ? -17.661 -7.743 -55.749 1.00 53.59 168 PHE A CA 1
ATOM 1303 C C . PHE A 1 168 ? -18.970 -7.802 -56.553 1.00 53.59 168 PHE A C 1
ATOM 1305 O O . PHE A 1 168 ? -18.996 -8.370 -57.646 1.00 53.59 168 PHE A O 1
ATOM 1312 N N . VAL A 1 169 ? -20.045 -7.167 -56.069 1.00 54.47 169 VAL A N 1
ATOM 1313 C CA . VAL A 1 169 ? -21.341 -7.100 -56.769 1.00 54.47 169 VAL A CA 1
ATOM 1314 C C . VAL A 1 169 ? -21.261 -6.236 -58.032 1.00 54.47 169 VAL A C 1
ATOM 1316 O O . VAL A 1 169 ? -21.765 -6.647 -59.081 1.00 54.47 169 VAL A O 1
ATOM 1319 N N . ILE A 1 170 ? -20.576 -5.087 -57.983 1.00 54.97 170 ILE A N 1
ATOM 1320 C CA . ILE A 1 170 ? -20.328 -4.262 -59.176 1.00 54.97 170 ILE A CA 1
ATOM 1321 C C . ILE A 1 170 ? -19.442 -5.010 -60.180 1.00 54.97 170 ILE A C 1
ATOM 1323 O O . ILE A 1 170 ? -19.718 -4.982 -61.385 1.00 54.97 170 ILE A O 1
ATOM 1327 N N . HIS A 1 171 ? -18.424 -5.741 -59.718 1.00 52.12 171 HIS A N 1
ATOM 1328 C CA . HIS A 1 171 ? -17.559 -6.511 -60.607 1.00 52.12 171 HIS A CA 1
ATOM 1329 C C . HIS A 1 171 ? -18.301 -7.680 -61.281 1.00 52.12 171 HIS A C 1
ATOM 1331 O O . HIS A 1 171 ? -18.100 -7.915 -62.478 1.00 52.12 171 HIS A O 1
ATOM 1337 N N . LEU A 1 172 ? -19.211 -8.358 -60.568 1.00 54.31 172 LEU A N 1
ATOM 1338 C CA . LEU A 1 172 ? -20.044 -9.434 -61.123 1.00 54.31 172 LEU A CA 1
ATOM 1339 C C . LEU A 1 172 ? -21.036 -8.927 -62.179 1.00 54.31 172 LEU A C 1
ATOM 1341 O O . LEU A 1 172 ? -21.241 -9.592 -63.195 1.00 54.31 172 LEU A O 1
ATOM 1345 N N . PHE A 1 173 ? -21.612 -7.738 -61.984 1.00 49.94 173 PHE A N 1
ATOM 1346 C CA . PHE A 1 173 ? -22.516 -7.126 -62.964 1.00 49.94 173 PHE A CA 1
ATOM 1347 C C . PHE A 1 173 ? -21.797 -6.660 -64.236 1.00 49.94 173 PHE A C 1
ATOM 1349 O O . PHE A 1 173 ? -22.380 -6.685 -65.320 1.00 49.94 173 PHE A O 1
ATOM 1356 N N . ARG A 1 174 ? -20.518 -6.281 -64.140 1.00 53.03 174 ARG A N 1
ATOM 1357 C CA . ARG A 1 174 ? -19.736 -5.779 -65.280 1.00 53.03 174 ARG A CA 1
ATOM 1358 C C . ARG A 1 174 ? -19.154 -6.880 -66.178 1.00 53.03 174 ARG A C 1
ATOM 1360 O O . ARG A 1 174 ? -18.728 -6.581 -67.285 1.00 53.03 174 ARG A O 1
ATOM 1367 N N . ARG A 1 175 ? -19.156 -8.144 -65.736 1.00 49.09 175 ARG A N 1
ATOM 1368 C CA . ARG A 1 175 ? -18.669 -9.303 -66.515 1.00 49.09 175 ARG A CA 1
ATOM 1369 C C . ARG A 1 175 ? -19.773 -10.025 -67.308 1.00 49.09 175 ARG A C 1
ATOM 1371 O O . ARG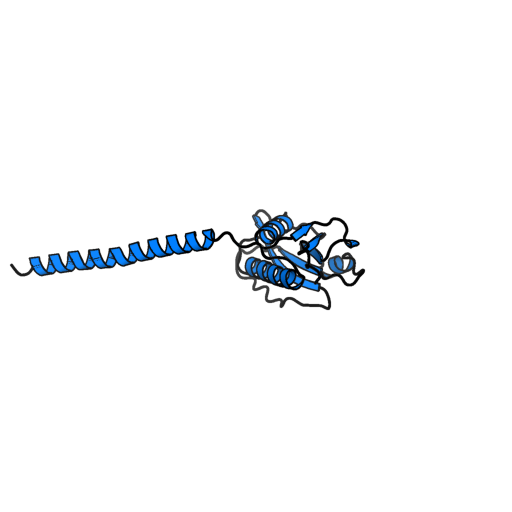 A 1 175 ? -19.488 -11.003 -67.989 1.00 49.09 175 ARG A O 1
ATOM 1378 N N . ARG A 1 176 ? -21.030 -9.574 -67.196 1.00 49.56 176 ARG A N 1
ATOM 1379 C CA . ARG A 1 176 ? -22.207 -10.184 -67.845 1.00 49.56 176 ARG A CA 1
ATOM 1380 C C . ARG A 1 176 ? -22.819 -9.337 -68.972 1.00 49.56 176 ARG A C 1
ATOM 1382 O O . ARG A 1 176 ? -23.949 -9.608 -69.370 1.00 49.56 176 ARG A O 1
ATOM 1389 N N . ARG A 1 177 ? -22.095 -8.332 -69.470 1.00 44.28 177 ARG A N 1
ATOM 1390 C CA . ARG A 1 177 ? -22.378 -7.653 -70.743 1.00 44.28 177 ARG A CA 1
ATOM 1391 C C . ARG A 1 177 ? -21.237 -7.892 -71.711 1.00 44.28 177 ARG A C 1
ATOM 1393 O O . ARG A 1 177 ? -20.083 -7.861 -71.232 1.00 44.28 177 ARG A O 1
#

Mean predicted aligned error: 13.94 Å

Nearest PDB structures (foldseek):
  3pf9-assembly1_A  TM=3.855E-01  e=5.314E+00  Lactobacillus johnsonii

Solvent-accessible surface area (backbone atoms only — not comparable to full-atom values): 10188 Å² total; per-residue (Å²): 134,84,78,77,75,84,62,67,34,26,31,16,81,47,78,40,68,73,52,61,65,23,63,55,55,52,50,54,57,45,52,66,44,29,46,63,40,86,29,93,45,69,88,77,24,65,32,38,41,35,36,38,12,94,57,62,66,70,60,54,61,68,71,51,82,74,72,88,76,53,44,30,39,37,41,37,37,42,84,46,96,65,99,70,84,82,76,76,79,67,71,63,52,72,64,96,46,34,45,40,38,62,35,52,27,31,85,95,75,17,55,51,94,44,74,60,34,54,50,33,54,50,52,53,50,55,52,43,40,75,75,55,29,44,73,42,81,70,71,75,59,64,58,49,51,53,51,49,52,48,52,50,50,50,48,54,59,55,52,52,56,53,53,57,50,51,54,51,53,54,52,57,61,63,72,75,111

Foldseek 3Di:
DDDPPLPAAEEEEAEEDCQVCLVVVLVVVLVLWWRYHYDNDPVPGQEYEYEYEPDDPVVSVVPPDPPPLHAYEYEYEYEDPDPDDPPPVDDQDPPPRYGYAYFYAYDPGGGDPDPRSVVRSVVVSVVVVVSRIGTDDNDPCVVVVVVVVVVVVCCVVVVVVVVVVVVVVVVVVVVPD

Sequence (177 aa):
MAQRELSELKYSMMVFGDPLNSHQTFMDQLGQRLSVVEESSIVRSDVIIAFVAGTDIKAALQEIPQEGSKPIVLVVLHHTTEKDSMNLNRRSVNRQQVFIVDCLFYGDQGFLTCQSNDKALKAVTLHLVALGASERSMPKDTIGLFQSVLHFFVKILGGFLVAVGFDFVIHLFRRRR

pLDDT: mean 75.0, std 18.18, range [33.78, 95.88]

Organism: Astyanax mexicanus (NCBI:txid7994)